Protein AF-A0A258D350-F1 (afdb_monomer)

Mean predicted aligned error: 16.59 Å

pLDDT: mean 77.64, std 16.3, range [43.28, 98.06]

Radius of gyration: 29.49 Å; Cα contacts (8 Å, |Δi|>4): 61; chains: 1; bounding box: 83×58×91 Å

Foldseek 3Di:
DDDDDDDPDDDDDPPPPPVVVVVVVVLVVVLVVCVVVLVVLVVVLVVLVVVLVVLVVVCVVCVVVDDPLVNVLSVVVNVLSVVVSVVSVVCSVVVCVVRVPDPPPPDDDDPDCVVVPPPPLVVVLVVLVSVLVNLVSVLVSCVVVVVVHDPVRNVVSVVVSVVSVVVSVVSNVVSVVVVVVPPPDDDDDDDDDDDD

Sequence (196 aa):
MAGQGIDETDAGEPSSGAASRGFGAALSFSRWLLAPFYLMLVVGLAGLLLKALQEAWHFITHVFTATEAEVILAVLALIDLTFTGSLIVIVIFSGYENFVAKIDAGTSRNWPEWMSKIDFSGLKLKLISSIVAISAIQLLKAFMDVKGTSDRDLMWYVVVHIVFVLSGLVMAWTDRISGEASGGKTGKGAPAAPSS

Structure (mmCIF, N/CA/C/O backbone):
data_AF-A0A258D350-F1
#
_entry.id   AF-A0A258D350-F1
#
loop_
_atom_site.group_PDB
_atom_site.id
_atom_site.type_symbol
_atom_site.label_atom_id
_atom_site.label_alt_id
_atom_site.label_comp_id
_atom_site.label_asym_id
_atom_site.label_entity_id
_atom_site.label_seq_id
_atom_site.pdbx_PDB_ins_code
_atom_site.Cartn_x
_atom_site.Cartn_y
_atom_site.Cartn_z
_atom_site.occupancy
_atom_site.B_iso_or_equiv
_atom_site.auth_seq_id
_atom_site.auth_comp_id
_atom_site.auth_asym_id
_atom_site.auth_atom_id
_atom_site.pdbx_PDB_model_num
ATOM 1 N N . MET A 1 1 ? 57.824 -23.690 -67.959 1.00 44.88 1 MET A N 1
ATOM 2 C CA . MET A 1 1 ? 58.068 -22.613 -66.978 1.00 44.88 1 MET A CA 1
ATOM 3 C C . MET A 1 1 ? 56.770 -21.854 -66.782 1.00 44.88 1 MET A C 1
ATOM 5 O O . MET A 1 1 ? 56.152 -21.527 -67.781 1.00 44.88 1 MET A O 1
ATOM 9 N N . ALA A 1 2 ? 56.428 -21.630 -65.511 1.00 46.41 2 ALA A N 1
ATOM 10 C CA . ALA A 1 2 ? 55.398 -20.744 -64.958 1.00 46.41 2 ALA A CA 1
ATOM 11 C C . ALA A 1 2 ? 53.932 -21.003 -65.349 1.00 46.41 2 ALA A C 1
ATOM 13 O O . ALA A 1 2 ? 53.490 -20.731 -66.460 1.00 46.41 2 ALA A O 1
ATOM 14 N N . GLY A 1 3 ? 53.200 -21.527 -64.363 1.00 47.25 3 GLY A N 1
ATOM 15 C CA . GLY A 1 3 ? 51.764 -21.732 -64.388 1.00 47.25 3 GLY A CA 1
ATOM 16 C C . GLY A 1 3 ? 50.972 -20.445 -64.183 1.00 47.25 3 GLY A C 1
ATOM 17 O O . GLY A 1 3 ? 51.450 -19.443 -63.653 1.00 47.25 3 GLY A O 1
ATOM 18 N N . GLN A 1 4 ? 49.735 -20.541 -64.638 1.00 54.31 4 GLN A N 1
ATOM 19 C CA . GLN A 1 4 ? 48.670 -19.560 -64.592 1.00 54.31 4 GLN A CA 1
ATOM 20 C C . GLN A 1 4 ? 48.225 -19.365 -63.131 1.00 54.31 4 GLN A C 1
ATOM 22 O O . GLN A 1 4 ? 47.622 -20.254 -62.533 1.00 54.31 4 GLN A O 1
ATOM 27 N N . GLY A 1 5 ? 48.592 -18.224 -62.545 1.00 54.66 5 GLY A N 1
ATOM 28 C CA . GLY A 1 5 ? 48.139 -17.775 -61.231 1.00 54.66 5 GLY A CA 1
ATOM 29 C C . GLY A 1 5 ? 46.770 -17.116 -61.349 1.00 54.66 5 GLY A C 1
ATOM 30 O O . GLY A 1 5 ? 46.656 -15.975 -61.778 1.00 54.66 5 GLY A O 1
ATOM 31 N N . ILE A 1 6 ? 45.773 -17.929 -61.048 1.00 58.78 6 ILE A N 1
ATOM 32 C CA . ILE A 1 6 ? 44.367 -17.679 -60.728 1.00 58.78 6 ILE A CA 1
ATOM 33 C C . ILE A 1 6 ? 44.090 -16.284 -60.137 1.00 58.78 6 ILE A C 1
ATOM 35 O O . ILE A 1 6 ? 44.730 -15.857 -59.182 1.00 58.78 6 ILE A O 1
ATOM 39 N N . ASP A 1 7 ? 43.090 -15.631 -60.725 1.00 59.09 7 ASP A N 1
ATOM 40 C CA . ASP A 1 7 ? 42.364 -14.465 -60.230 1.00 59.09 7 ASP A CA 1
ATOM 41 C C . ASP A 1 7 ? 41.762 -14.784 -58.851 1.00 59.09 7 ASP A C 1
ATOM 43 O O . ASP A 1 7 ? 40.896 -15.655 -58.723 1.00 59.09 7 ASP A O 1
ATOM 47 N N . GLU A 1 8 ? 42.266 -14.137 -57.799 1.00 61.84 8 GLU A N 1
ATOM 48 C CA . GLU A 1 8 ? 41.744 -14.295 -56.443 1.00 61.84 8 GLU A CA 1
ATOM 49 C C . GLU A 1 8 ? 40.515 -13.394 -56.289 1.00 61.84 8 GLU A C 1
ATOM 51 O O . GLU A 1 8 ? 40.562 -12.255 -55.831 1.00 61.84 8 GLU A O 1
ATOM 56 N N . THR A 1 9 ? 39.411 -13.938 -56.793 1.00 60.28 9 THR A N 1
ATOM 57 C CA . THR A 1 9 ? 38.030 -13.514 -56.584 1.00 60.28 9 THR A CA 1
ATOM 58 C C . THR A 1 9 ? 37.771 -13.086 -55.135 1.00 60.28 9 THR A C 1
ATOM 60 O O . THR A 1 9 ? 37.987 -13.856 -54.204 1.00 60.28 9 THR A O 1
ATOM 63 N N . ASP A 1 10 ? 37.259 -11.864 -55.000 1.00 56.69 10 ASP A N 1
ATOM 64 C CA . ASP A 1 10 ? 36.185 -11.442 -54.094 1.00 56.69 10 ASP A CA 1
ATOM 65 C C . ASP A 1 10 ? 36.009 -12.226 -52.777 1.00 56.69 10 ASP A C 1
ATOM 67 O O . ASP A 1 10 ? 35.411 -13.302 -52.730 1.00 56.69 10 ASP A O 1
ATOM 71 N N . ALA A 1 11 ? 36.415 -11.597 -51.675 1.00 53.12 11 ALA A N 1
ATOM 72 C CA . ALA A 1 11 ? 35.808 -11.838 -50.374 1.00 53.12 11 ALA A CA 1
ATOM 73 C C . ALA A 1 11 ? 35.288 -10.507 -49.816 1.00 53.12 11 ALA A C 1
ATOM 75 O O . ALA A 1 11 ? 35.855 -9.929 -48.889 1.00 53.12 11 ALA A O 1
ATOM 76 N N . GLY A 1 12 ? 34.204 -9.996 -50.405 1.00 49.50 12 GLY A N 1
ATOM 77 C CA . GLY A 1 12 ? 33.348 -9.016 -49.755 1.00 49.50 12 GLY A CA 1
ATOM 78 C C . GLY A 1 12 ? 32.931 -9.512 -48.369 1.00 49.50 12 GLY A C 1
ATOM 79 O O . GLY A 1 12 ? 32.185 -10.483 -48.237 1.00 49.50 12 GLY A O 1
ATOM 80 N N . GLU A 1 13 ? 33.405 -8.840 -47.320 1.00 60.31 13 GLU A N 1
ATOM 81 C CA . GLU A 1 13 ? 32.869 -9.042 -45.978 1.00 60.31 13 GLU A CA 1
ATOM 82 C C . GLU A 1 13 ? 31.369 -8.693 -45.986 1.00 60.31 13 GLU A C 1
ATOM 84 O O . GLU A 1 13 ? 30.990 -7.593 -46.411 1.00 60.31 13 GLU A O 1
ATOM 89 N N . PRO A 1 14 ? 30.476 -9.592 -45.535 1.00 51.12 14 PRO A N 1
ATOM 90 C CA . PRO A 1 14 ? 29.054 -9.305 -45.537 1.00 51.12 14 PRO A CA 1
ATOM 91 C C . PRO A 1 14 ? 28.755 -8.173 -44.551 1.00 51.12 14 PRO A C 1
ATOM 93 O O . PRO A 1 14 ? 29.129 -8.199 -43.377 1.00 51.12 14 PRO A O 1
ATOM 96 N N . SER A 1 15 ? 28.033 -7.169 -45.045 1.00 60.53 15 SER A N 1
ATOM 97 C CA . SER A 1 15 ? 27.612 -5.971 -44.328 1.00 60.53 15 SER A CA 1
ATOM 98 C C . SER A 1 15 ? 26.790 -6.288 -43.065 1.00 60.53 15 SER A C 1
ATOM 100 O O . SER A 1 15 ? 25.559 -6.317 -43.084 1.00 60.53 15 SER A O 1
ATOM 102 N N . SER A 1 16 ? 27.462 -6.432 -41.924 1.00 58.28 16 SER A N 1
ATOM 103 C CA . SER A 1 16 ? 26.884 -6.541 -40.573 1.00 58.28 16 SER A CA 1
ATOM 104 C C . SER A 1 16 ? 26.515 -5.160 -39.972 1.00 58.28 16 SER A C 1
ATOM 106 O O . SER A 1 16 ? 26.642 -4.908 -38.770 1.00 58.28 16 SER A O 1
ATOM 108 N N . GLY A 1 17 ? 26.096 -4.205 -40.808 1.00 58.50 17 GLY A N 1
ATOM 109 C CA . GLY A 1 17 ? 25.896 -2.805 -40.406 1.00 58.50 17 GLY A CA 1
ATOM 110 C C . GLY A 1 17 ? 24.461 -2.437 -40.017 1.00 58.50 17 GLY A C 1
ATOM 111 O O . GLY A 1 17 ? 24.255 -1.547 -39.201 1.00 58.50 17 GLY A O 1
ATOM 112 N N . ALA A 1 18 ? 23.447 -3.092 -40.589 1.00 61.75 18 ALA A N 1
ATOM 113 C CA . ALA A 1 18 ? 22.048 -2.695 -40.387 1.00 61.75 18 ALA A CA 1
ATOM 114 C C . ALA A 1 18 ? 21.427 -3.310 -39.119 1.00 61.75 18 ALA A C 1
ATOM 116 O O . ALA A 1 18 ? 20.766 -2.612 -38.349 1.00 61.75 18 ALA A O 1
ATOM 117 N N . ALA A 1 19 ? 21.692 -4.596 -38.861 1.00 60.72 19 ALA A N 1
ATOM 118 C CA . ALA A 1 19 ? 21.164 -5.315 -37.699 1.00 60.72 19 ALA A CA 1
ATOM 119 C C . ALA A 1 19 ? 21.746 -4.800 -36.365 1.00 60.72 19 ALA A C 1
ATOM 121 O O . ALA A 1 19 ? 21.022 -4.658 -35.380 1.00 60.72 19 ALA A O 1
ATOM 122 N N . SER A 1 20 ? 23.032 -4.436 -36.348 1.00 59.41 20 SER A N 1
ATOM 123 C CA . SER A 1 20 ? 23.718 -3.860 -35.182 1.00 59.41 20 SER A CA 1
ATOM 124 C C . SER A 1 20 ? 23.215 -2.451 -34.836 1.00 59.41 20 SER A C 1
ATOM 126 O O . SER A 1 20 ? 23.037 -2.123 -33.662 1.00 59.41 20 SER A O 1
ATOM 128 N N . ARG A 1 21 ? 22.896 -1.632 -35.850 1.00 64.50 21 ARG A N 1
ATOM 129 C CA . ARG A 1 21 ? 22.325 -0.283 -35.673 1.00 64.50 21 ARG A CA 1
ATOM 130 C C . ARG A 1 21 ? 20.892 -0.317 -35.135 1.00 64.50 21 ARG A C 1
ATOM 132 O O . ARG A 1 21 ? 20.567 0.478 -34.256 1.00 64.50 21 ARG A O 1
ATOM 139 N N . GLY A 1 22 ? 20.061 -1.251 -35.608 1.00 67.69 22 GLY A N 1
ATOM 140 C CA . GLY A 1 22 ? 18.700 -1.452 -35.093 1.00 67.69 22 GLY A CA 1
ATOM 141 C C . GLY A 1 22 ? 18.678 -1.914 -33.632 1.00 67.69 22 GLY A C 1
ATOM 142 O O . GLY A 1 22 ? 17.903 -1.396 -32.829 1.00 67.69 22 GLY A O 1
ATOM 143 N N . PHE A 1 23 ? 19.590 -2.818 -33.260 1.00 68.50 23 PHE A N 1
ATOM 144 C CA . PHE A 1 23 ? 19.725 -3.305 -31.885 1.00 68.50 23 PHE A CA 1
ATOM 145 C C . PHE A 1 23 ? 20.187 -2.205 -30.914 1.00 68.50 23 PHE A C 1
ATOM 147 O O . PHE A 1 23 ? 19.600 -2.039 -29.846 1.00 68.50 23 PHE A O 1
ATOM 154 N N . GLY A 1 24 ? 21.176 -1.392 -31.304 1.00 65.81 24 GLY A N 1
ATOM 155 C CA . GLY A 1 24 ? 21.647 -0.262 -30.491 1.00 65.81 24 GLY A CA 1
ATOM 156 C C . GLY A 1 24 ? 20.598 0.844 -30.300 1.00 65.81 24 GLY A C 1
ATOM 157 O O . GLY A 1 24 ? 20.474 1.401 -29.204 1.00 65.81 24 GLY A O 1
ATOM 158 N N . ALA A 1 25 ? 19.801 1.127 -31.336 1.00 70.06 25 ALA A N 1
ATOM 159 C CA . ALA A 1 25 ? 18.693 2.079 -31.259 1.00 70.06 25 ALA A CA 1
ATOM 160 C C . ALA A 1 25 ? 17.569 1.580 -30.333 1.00 70.06 25 ALA A C 1
ATOM 162 O O . ALA A 1 25 ? 17.077 2.349 -29.507 1.00 70.06 25 ALA A O 1
ATOM 163 N N . ALA A 1 26 ? 17.218 0.291 -30.403 1.00 69.69 26 ALA A N 1
ATOM 164 C CA . ALA A 1 26 ? 16.232 -0.326 -29.514 1.00 69.69 26 ALA A CA 1
ATOM 165 C C . ALA A 1 26 ? 16.677 -0.300 -28.038 1.00 69.69 26 ALA A C 1
ATOM 167 O O . ALA A 1 26 ? 15.885 0.034 -27.156 1.00 69.69 26 ALA A O 1
ATOM 168 N N . LEU A 1 27 ? 17.961 -0.565 -27.772 1.00 71.75 27 LEU A N 1
ATOM 169 C CA . LEU A 1 27 ? 18.549 -0.497 -26.429 1.00 71.75 27 LEU A CA 1
ATOM 170 C C . LEU A 1 27 ? 18.522 0.927 -25.853 1.00 71.75 27 LEU A C 1
ATOM 172 O O . LEU A 1 27 ? 18.158 1.121 -24.695 1.00 71.75 27 LEU A O 1
ATOM 176 N N . SER A 1 28 ? 18.848 1.938 -26.663 1.00 69.06 28 SER A N 1
ATOM 177 C CA . SER A 1 28 ? 18.776 3.346 -26.238 1.00 69.06 28 SER A CA 1
ATOM 178 C C . SER A 1 28 ? 17.338 3.821 -26.018 1.00 69.06 28 SER A C 1
ATOM 180 O O . SER A 1 28 ? 17.065 4.527 -25.047 1.00 69.06 28 SER A O 1
ATOM 182 N N . PHE A 1 29 ? 16.405 3.398 -26.874 1.00 76.56 29 PHE A N 1
ATOM 183 C CA . PHE A 1 29 ? 14.987 3.733 -26.745 1.00 76.56 29 PHE A CA 1
ATOM 184 C C . PHE A 1 29 ? 14.364 3.124 -25.481 1.00 76.56 29 PHE A C 1
ATOM 186 O O . PHE A 1 29 ? 13.643 3.809 -24.757 1.00 76.56 29 PHE A O 1
ATOM 193 N N . SER A 1 30 ? 14.718 1.876 -25.150 1.00 70.88 30 SER A N 1
ATOM 194 C CA . SER A 1 30 ? 14.272 1.209 -23.920 1.00 70.88 30 SER A CA 1
ATOM 195 C C . SER A 1 30 ? 14.665 1.976 -22.651 1.00 70.88 30 SER A C 1
ATOM 197 O O . SER A 1 30 ? 13.901 1.986 -21.688 1.00 70.88 30 SER A O 1
ATOM 199 N N . ARG A 1 31 ? 15.829 2.642 -22.632 1.00 76.00 31 ARG A N 1
ATOM 200 C CA . ARG A 1 31 ? 16.280 3.448 -21.481 1.00 76.00 31 ARG A CA 1
ATOM 201 C C . ARG A 1 31 ? 15.429 4.701 -21.295 1.00 76.00 31 ARG A C 1
ATOM 203 O O . ARG A 1 31 ? 15.066 5.037 -20.172 1.00 76.00 31 ARG A O 1
ATOM 210 N N . TRP A 1 32 ? 15.094 5.373 -22.396 1.00 78.81 32 TRP A N 1
ATOM 211 C CA . TRP A 1 32 ? 14.236 6.559 -22.378 1.00 78.81 32 TRP A CA 1
ATOM 212 C C . TRP A 1 32 ? 12.789 6.228 -22.010 1.00 78.81 32 TRP A C 1
ATOM 214 O O . TRP A 1 32 ? 12.151 7.011 -21.311 1.00 78.81 32 TRP A O 1
ATOM 224 N N . LEU A 1 33 ? 12.294 5.052 -22.407 1.00 82.75 33 LEU A N 1
ATOM 225 C CA . LEU A 1 33 ? 10.958 4.591 -22.036 1.00 82.75 33 LEU A CA 1
ATOM 226 C C . LEU A 1 33 ? 10.821 4.344 -20.526 1.00 82.75 33 LEU A C 1
ATOM 228 O O . LEU A 1 33 ? 9.749 4.580 -19.985 1.00 82.75 33 LEU A O 1
ATOM 232 N N . LEU A 1 34 ? 11.886 3.914 -19.838 1.00 83.25 34 LEU A N 1
ATOM 233 C CA . LEU A 1 34 ? 11.871 3.635 -18.393 1.00 83.25 34 LEU A CA 1
ATOM 234 C C . LEU A 1 34 ? 11.940 4.891 -17.511 1.00 83.25 34 LEU A C 1
ATOM 236 O O . LEU A 1 34 ? 11.410 4.889 -16.400 1.00 83.25 34 LEU A O 1
ATOM 240 N N . ALA A 1 35 ? 12.547 5.975 -17.998 1.00 85.06 35 ALA A N 1
ATOM 241 C CA . ALA A 1 35 ? 12.666 7.235 -17.262 1.00 85.06 35 ALA A CA 1
ATOM 242 C C . ALA A 1 35 ? 11.327 7.776 -16.696 1.00 85.06 35 ALA A C 1
ATOM 244 O O . ALA A 1 35 ? 11.286 8.087 -15.501 1.00 85.06 35 ALA A O 1
ATOM 245 N N . PRO A 1 36 ? 10.217 7.859 -17.466 1.00 89.00 36 PRO A N 1
ATOM 246 C CA . PRO A 1 36 ? 8.933 8.316 -16.927 1.00 89.00 36 PRO A CA 1
ATOM 247 C C . PRO A 1 36 ? 8.338 7.380 -15.864 1.00 89.00 36 PRO A C 1
ATOM 249 O O . PRO A 1 36 ? 7.684 7.863 -14.942 1.00 89.00 36 PRO A O 1
ATOM 252 N N . PHE A 1 37 ? 8.590 6.067 -15.932 1.00 88.44 37 PHE A N 1
ATOM 253 C CA . PHE A 1 37 ? 8.132 5.134 -14.895 1.00 88.44 37 PHE A CA 1
ATOM 254 C C . PHE A 1 37 ? 8.849 5.383 -13.570 1.00 88.44 37 PHE A C 1
ATOM 256 O O . PHE A 1 37 ? 8.194 5.441 -12.533 1.00 88.44 37 PHE A O 1
ATOM 263 N N . TYR A 1 38 ? 10.168 5.599 -13.582 1.00 90.00 38 TYR A N 1
ATOM 264 C CA . TYR A 1 38 ? 10.895 5.934 -12.353 1.00 90.00 38 TYR A CA 1
ATOM 265 C C . TYR A 1 38 ? 10.450 7.272 -11.769 1.00 90.00 38 TYR A C 1
ATOM 267 O O . TYR A 1 38 ? 10.289 7.375 -10.556 1.00 90.00 38 TYR A O 1
ATOM 275 N N . LEU A 1 39 ? 10.171 8.273 -12.610 1.00 91.38 39 LEU A N 1
ATOM 276 C CA . LEU A 1 39 ? 9.603 9.537 -12.142 1.00 91.38 39 LEU A CA 1
ATOM 277 C C . LEU A 1 39 ? 8.243 9.319 -11.463 1.00 91.38 39 LEU A C 1
ATOM 279 O O . LEU A 1 39 ? 8.017 9.824 -10.365 1.00 91.38 39 LEU A O 1
ATOM 283 N N . MET A 1 40 ? 7.360 8.528 -12.079 1.00 93.94 40 MET A N 1
ATOM 284 C CA . MET A 1 40 ? 6.061 8.184 -11.499 1.00 93.94 40 MET A CA 1
ATOM 285 C C . MET A 1 40 ? 6.209 7.419 -10.177 1.00 93.94 40 MET A C 1
ATOM 287 O O . MET A 1 40 ? 5.477 7.705 -9.234 1.00 93.94 40 MET A O 1
ATOM 291 N N . LEU A 1 41 ? 7.172 6.499 -10.070 1.00 93.94 41 LEU A N 1
ATOM 292 C CA . LEU A 1 41 ? 7.460 5.773 -8.829 1.00 93.94 41 LEU A CA 1
ATOM 293 C C . LEU A 1 41 ? 7.972 6.699 -7.721 1.00 93.94 41 LEU A C 1
ATOM 295 O O . LEU A 1 41 ? 7.555 6.549 -6.577 1.00 93.94 41 LEU A O 1
ATOM 299 N N . VAL A 1 42 ? 8.818 7.684 -8.040 1.00 96.06 42 VAL A N 1
ATOM 300 C CA . VAL A 1 42 ? 9.279 8.694 -7.070 1.00 96.06 42 VAL A CA 1
ATOM 301 C C . VAL A 1 42 ? 8.118 9.572 -6.598 1.00 96.06 42 VAL A C 1
ATOM 303 O O . VAL A 1 42 ? 7.969 9.797 -5.398 1.00 96.06 42 VAL A O 1
ATOM 306 N N . VAL A 1 43 ? 7.261 10.029 -7.516 1.00 97.75 43 VAL A N 1
ATOM 307 C CA . VAL A 1 43 ? 6.049 10.788 -7.164 1.00 97.75 43 VAL A CA 1
ATOM 308 C C . VAL A 1 43 ? 5.103 9.937 -6.312 1.00 97.75 43 VAL A C 1
ATOM 310 O O . VAL A 1 43 ? 4.580 10.417 -5.308 1.00 97.75 43 VAL A O 1
ATOM 313 N N . GLY A 1 44 ? 4.925 8.661 -6.659 1.00 96.00 44 GLY A N 1
ATOM 314 C CA . GLY A 1 44 ? 4.137 7.706 -5.883 1.00 96.00 44 GLY A CA 1
ATOM 315 C C . GLY A 1 44 ? 4.705 7.475 -4.482 1.00 96.00 44 GLY A C 1
ATOM 316 O O . GLY A 1 44 ? 3.950 7.491 -3.513 1.00 96.00 44 GLY A O 1
ATOM 317 N N . LEU A 1 45 ? 6.029 7.343 -4.352 1.00 96.50 45 LEU A N 1
ATOM 318 C CA . LEU A 1 45 ? 6.717 7.220 -3.066 1.00 96.50 45 LEU A CA 1
ATOM 319 C C . LEU A 1 45 ? 6.515 8.468 -2.198 1.00 96.50 45 LEU A C 1
ATOM 321 O O . LEU A 1 45 ? 6.238 8.345 -1.007 1.00 96.50 45 LEU A O 1
ATOM 325 N N . ALA A 1 46 ? 6.592 9.663 -2.790 1.00 97.88 46 ALA A N 1
ATOM 326 C CA . ALA A 1 46 ? 6.293 10.909 -2.090 1.00 97.88 46 ALA A CA 1
ATOM 327 C C . ALA A 1 46 ? 4.823 10.967 -1.635 1.00 97.88 46 ALA A C 1
ATOM 329 O O . ALA A 1 46 ? 4.546 11.333 -0.495 1.00 97.88 46 ALA A O 1
ATOM 330 N N . GLY A 1 47 ? 3.882 10.547 -2.486 1.00 97.69 47 GLY A N 1
ATOM 331 C CA . GLY A 1 47 ? 2.466 10.435 -2.126 1.00 97.69 47 GLY A CA 1
ATOM 332 C C . GLY A 1 47 ? 2.221 9.457 -0.972 1.00 97.69 47 GLY A C 1
ATOM 333 O O . GLY A 1 47 ? 1.499 9.783 -0.030 1.00 97.69 47 GLY A O 1
ATOM 334 N N . LEU A 1 48 ? 2.873 8.291 -1.000 1.00 95.12 48 LEU A N 1
ATOM 335 C CA . LEU A 1 48 ? 2.835 7.304 0.083 1.00 95.12 48 LEU A CA 1
ATOM 336 C C . LEU A 1 48 ? 3.393 7.863 1.387 1.00 95.12 48 LEU A C 1
ATOM 338 O O . LEU A 1 48 ? 2.776 7.678 2.433 1.00 95.12 48 LEU A O 1
ATOM 342 N N . LEU A 1 49 ? 4.514 8.584 1.326 1.00 97.06 49 LEU A N 1
ATOM 343 C CA . LEU A 1 49 ? 5.094 9.246 2.490 1.00 97.06 49 LEU A CA 1
ATOM 344 C C . LEU A 1 49 ? 4.115 10.260 3.094 1.00 97.06 49 LEU A C 1
ATOM 346 O O . LEU A 1 49 ? 3.885 10.239 4.299 1.00 97.06 49 LEU A O 1
ATOM 350 N N . LEU A 1 50 ? 3.498 11.111 2.270 1.00 98.06 50 LEU A N 1
ATOM 351 C CA . LEU A 1 50 ? 2.500 12.074 2.742 1.00 98.06 50 LEU A CA 1
ATOM 352 C C . LEU A 1 50 ? 1.299 11.375 3.388 1.00 98.06 50 LEU A C 1
ATOM 354 O O . LEU A 1 50 ? 0.851 11.794 4.455 1.00 98.06 50 LEU A O 1
ATOM 358 N N . LYS A 1 51 ? 0.805 10.286 2.787 1.00 95.56 51 LYS A N 1
ATOM 359 C CA . LYS A 1 51 ? -0.307 9.516 3.353 1.00 95.56 51 LYS A CA 1
ATOM 360 C C . LYS A 1 51 ? 0.081 8.825 4.662 1.00 95.56 51 LYS A C 1
ATOM 362 O O . LYS A 1 51 ? -0.708 8.855 5.599 1.00 95.56 51 LYS A O 1
ATOM 367 N N . ALA A 1 52 ? 1.289 8.274 4.761 1.00 94.19 52 ALA A N 1
ATOM 368 C CA . ALA A 1 52 ? 1.805 7.678 5.992 1.00 94.19 52 ALA A CA 1
ATOM 369 C C . ALA A 1 52 ? 1.948 8.715 7.112 1.00 94.19 52 ALA A C 1
ATOM 371 O O . ALA A 1 52 ? 1.548 8.450 8.242 1.00 94.19 52 ALA A O 1
ATOM 372 N N . LEU A 1 53 ? 2.442 9.917 6.799 1.00 97.56 53 LEU A N 1
ATOM 373 C CA . LEU A 1 53 ? 2.509 11.025 7.755 1.00 97.56 53 LEU A CA 1
ATOM 374 C C . LEU A 1 53 ? 1.114 11.464 8.213 1.00 97.56 53 LEU A C 1
ATOM 376 O O . LEU A 1 53 ? 0.902 11.681 9.404 1.00 97.56 53 LEU A O 1
ATOM 380 N N . GLN A 1 54 ? 0.155 11.561 7.288 1.00 97.00 54 GLN A N 1
ATOM 381 C CA . GLN A 1 54 ? -1.233 11.884 7.615 1.00 97.00 54 GLN A CA 1
ATOM 382 C C . GLN A 1 54 ? -1.857 10.822 8.533 1.00 97.00 54 GLN A C 1
ATOM 384 O O . GLN A 1 54 ? -2.499 11.169 9.523 1.00 97.00 54 GLN A O 1
ATOM 389 N N . GLU A 1 55 ? -1.660 9.541 8.222 1.00 93.62 55 GLU A N 1
ATOM 390 C CA . GLU A 1 55 ? -2.184 8.425 9.012 1.00 93.62 55 GLU A CA 1
ATOM 391 C C . GLU A 1 55 ? -1.538 8.378 10.404 1.00 93.62 55 GLU A C 1
ATOM 393 O O . GLU A 1 55 ? -2.229 8.213 11.407 1.00 93.62 55 GLU A O 1
ATOM 398 N N . ALA A 1 56 ? -0.227 8.623 10.488 1.00 95.75 56 ALA A N 1
ATOM 399 C CA . ALA A 1 56 ? 0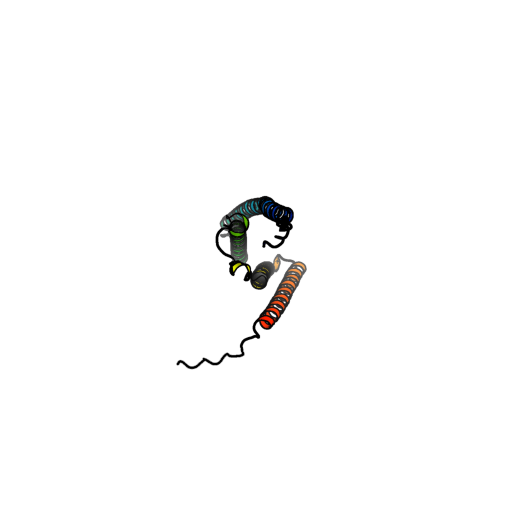.502 8.691 11.750 1.00 95.75 56 ALA A CA 1
ATOM 400 C C . ALA A 1 56 ? 0.021 9.862 12.616 1.00 95.75 56 ALA A C 1
ATOM 402 O O . ALA A 1 56 ? -0.169 9.706 13.821 1.00 95.75 56 ALA A O 1
ATOM 403 N N . TRP A 1 57 ? -0.227 11.024 12.008 1.00 97.56 57 TRP A N 1
ATOM 404 C CA . TRP A 1 57 ? -0.782 12.179 12.710 1.00 97.56 57 TRP A CA 1
ATOM 405 C C . TRP A 1 57 ? -2.189 11.897 13.253 1.00 97.56 57 TRP A C 1
ATOM 407 O O . TRP A 1 57 ? -2.482 12.173 14.420 1.00 97.56 57 TRP A O 1
ATOM 417 N N . HIS A 1 58 ? -3.058 11.304 12.430 1.00 93.25 58 HIS A N 1
ATOM 418 C CA . HIS A 1 58 ? -4.396 10.894 12.852 1.00 93.25 58 HIS A CA 1
ATOM 419 C C . HIS A 1 58 ? -4.335 9.887 14.011 1.00 93.25 58 HIS A C 1
ATOM 421 O O . HIS A 1 58 ? -5.034 10.050 15.009 1.00 93.25 58 HIS A O 1
ATOM 427 N N . PHE A 1 59 ? -3.448 8.894 13.920 1.00 93.81 59 PHE A N 1
ATOM 428 C CA . PHE A 1 59 ? -3.231 7.904 14.970 1.00 93.81 59 PHE A CA 1
ATOM 429 C C . PHE A 1 59 ? -2.793 8.548 16.292 1.00 93.81 59 PHE A C 1
ATOM 431 O O . PHE A 1 59 ? -3.444 8.338 17.310 1.00 93.81 59 PHE A O 1
ATOM 438 N N . ILE A 1 60 ? -1.750 9.385 16.280 1.00 95.19 60 ILE A N 1
ATOM 439 C CA . ILE A 1 60 ? -1.220 10.033 17.494 1.00 95.19 60 ILE A CA 1
ATOM 440 C C . ILE A 1 60 ? -2.283 10.900 18.179 1.00 95.19 60 ILE A C 1
ATOM 442 O O . ILE A 1 60 ? -2.366 10.922 19.405 1.00 95.19 60 ILE A O 1
ATOM 446 N N . THR A 1 61 ? -3.105 11.606 17.401 1.00 94.50 61 THR A N 1
ATOM 447 C CA . THR A 1 61 ? -4.148 12.487 17.951 1.00 94.50 61 THR A CA 1
ATOM 448 C C . THR A 1 61 ? -5.353 11.732 18.516 1.00 94.50 61 THR A C 1
ATOM 450 O O . THR A 1 61 ? -6.018 12.265 19.399 1.00 94.50 61 THR A O 1
ATOM 453 N N . HIS A 1 62 ? -5.615 10.501 18.064 1.00 90.69 62 HIS A N 1
ATOM 454 C CA . HIS A 1 62 ? -6.765 9.694 18.497 1.00 90.69 62 HIS A CA 1
ATOM 455 C C . HIS A 1 62 ? -6.408 8.526 19.432 1.00 90.69 62 HIS A C 1
ATOM 457 O O . HIS A 1 62 ? -7.311 7.916 19.997 1.00 90.69 62 HIS A O 1
ATOM 463 N N . VAL A 1 63 ? -5.125 8.214 19.649 1.00 92.94 63 VAL A N 1
ATOM 464 C CA . VAL A 1 63 ? -4.691 6.997 20.367 1.00 92.94 63 VAL A CA 1
ATOM 465 C C . VAL A 1 63 ? -5.230 6.882 21.799 1.00 92.94 63 VAL A C 1
ATOM 467 O O . VAL A 1 63 ? -5.490 5.779 22.263 1.00 92.94 63 VAL A O 1
ATOM 470 N N . PHE A 1 64 ? -5.432 8.002 22.498 1.00 91.44 64 PHE A N 1
ATOM 471 C CA . PHE A 1 64 ? -5.897 8.001 23.893 1.00 91.44 64 PHE A CA 1
ATOM 472 C C . PHE A 1 64 ? -7.414 7.838 24.043 1.00 91.44 64 PHE A C 1
ATOM 474 O O . PHE A 1 64 ? -7.890 7.569 25.143 1.00 91.44 64 PHE A O 1
ATOM 481 N N . THR A 1 65 ? -8.171 8.021 22.961 1.00 91.69 65 THR A N 1
ATOM 482 C CA . THR A 1 65 ? -9.634 7.872 22.939 1.00 91.69 65 THR A CA 1
ATOM 483 C C . THR A 1 65 ? -10.093 6.711 22.059 1.00 91.69 65 THR A C 1
ATOM 485 O O . THR A 1 65 ? -11.274 6.375 22.075 1.00 91.69 65 THR A O 1
ATOM 488 N N . ALA A 1 66 ? -9.175 6.114 21.297 1.00 88.12 66 ALA A N 1
ATOM 489 C CA . ALA A 1 66 ? -9.413 4.972 20.433 1.00 88.12 66 ALA A CA 1
ATOM 490 C C . ALA A 1 66 ? -9.537 3.665 21.230 1.00 88.12 66 ALA A C 1
ATOM 492 O O . ALA A 1 66 ? -8.876 3.445 22.246 1.00 88.12 66 ALA A O 1
ATOM 493 N N . THR A 1 67 ? -10.371 2.768 20.726 1.00 90.69 67 THR A N 1
ATOM 494 C CA . THR A 1 67 ? -10.479 1.383 21.186 1.00 90.69 67 THR A CA 1
ATOM 495 C C . THR A 1 67 ? -9.225 0.577 20.827 1.00 90.69 67 THR A C 1
ATOM 497 O O . THR A 1 67 ? -8.495 0.911 19.892 1.00 90.69 67 THR A O 1
ATOM 500 N N . GLU A 1 68 ? -8.989 -0.545 21.518 1.00 80.19 68 GLU A N 1
ATOM 501 C CA . GLU A 1 68 ? -7.876 -1.460 21.201 1.00 80.19 68 GLU A CA 1
ATOM 502 C C . GLU A 1 68 ? -7.896 -1.915 19.730 1.00 80.19 68 GLU A C 1
ATOM 504 O O . GLU A 1 68 ? -6.849 -2.003 19.085 1.00 80.19 68 GLU A O 1
ATOM 509 N N . ALA A 1 69 ? -9.097 -2.133 19.180 1.00 72.44 69 ALA A N 1
ATOM 510 C CA . ALA A 1 69 ? -9.320 -2.457 17.774 1.00 72.44 69 ALA A CA 1
ATOM 511 C C . ALA A 1 69 ? -8.729 -1.392 16.846 1.00 72.44 69 ALA A C 1
ATOM 513 O O . ALA A 1 69 ? -7.923 -1.684 15.964 1.00 72.44 69 ALA A O 1
ATOM 514 N N . GLU A 1 70 ? -9.131 -0.141 17.055 1.00 80.19 70 GLU A N 1
ATOM 515 C CA . GLU A 1 70 ? -8.741 0.996 16.226 1.00 80.19 70 GLU A CA 1
ATOM 516 C C . GLU A 1 70 ? -7.235 1.241 16.284 1.00 80.19 70 GLU A C 1
ATOM 518 O O . GLU A 1 70 ? -6.624 1.532 15.255 1.00 80.19 70 GLU A O 1
ATOM 523 N N . VAL A 1 71 ? -6.623 1.044 17.455 1.00 86.88 71 VAL A N 1
ATOM 524 C CA . VAL A 1 71 ? -5.170 1.134 17.630 1.00 86.88 71 VAL A CA 1
ATOM 525 C C . VAL A 1 71 ? -4.446 0.075 16.796 1.00 86.88 71 VAL A C 1
ATOM 527 O O . VAL A 1 71 ? -3.543 0.418 16.032 1.00 86.88 71 VAL A O 1
ATOM 530 N N . ILE A 1 72 ? -4.853 -1.196 16.886 1.00 81.56 72 ILE A N 1
ATOM 531 C CA . ILE A 1 72 ? -4.248 -2.290 16.105 1.00 81.56 72 ILE A CA 1
ATOM 532 C C . ILE A 1 72 ? -4.366 -2.005 14.604 1.00 81.56 72 ILE A C 1
ATOM 534 O O . ILE A 1 72 ? -3.405 -2.169 13.853 1.00 81.56 72 ILE A O 1
ATOM 538 N N . LEU A 1 73 ? -5.528 -1.531 14.163 1.00 81.56 73 LEU A N 1
ATOM 539 C CA . LEU A 1 73 ? -5.795 -1.249 12.756 1.00 81.56 73 LEU A CA 1
ATOM 540 C C . LEU A 1 73 ? -4.985 -0.073 12.219 1.00 81.56 73 LEU A C 1
ATOM 542 O O . LEU A 1 73 ? -4.476 -0.153 11.102 1.00 81.56 73 LEU A O 1
ATOM 546 N N . ALA A 1 74 ? -4.831 0.991 13.006 1.00 84.88 74 ALA A N 1
ATOM 547 C CA . ALA A 1 74 ? -3.991 2.123 12.640 1.00 84.88 74 ALA A CA 1
ATOM 548 C C . ALA A 1 74 ? -2.521 1.700 12.493 1.00 84.88 74 ALA A C 1
ATOM 550 O O . ALA A 1 74 ? -1.864 2.058 11.515 1.00 84.88 74 ALA A O 1
ATOM 551 N N . VAL A 1 75 ? -2.017 0.869 13.412 1.00 88.12 75 VAL A N 1
ATOM 552 C CA . VAL A 1 75 ? -0.657 0.316 13.326 1.00 88.12 75 VAL A CA 1
ATOM 553 C C . VAL A 1 75 ? -0.493 -0.560 12.083 1.00 88.12 75 VAL A C 1
ATOM 555 O O . VAL A 1 75 ? 0.493 -0.419 11.361 1.00 88.12 75 VAL A O 1
ATOM 558 N N . LEU A 1 76 ? -1.459 -1.431 11.788 1.00 82.81 76 LEU A N 1
ATOM 559 C CA . LEU A 1 76 ? -1.416 -2.291 10.604 1.00 82.81 76 LEU A CA 1
ATOM 560 C C . LEU A 1 76 ? -1.435 -1.490 9.296 1.00 82.81 76 LEU A C 1
ATOM 562 O O . LEU A 1 76 ? -0.693 -1.825 8.373 1.00 82.81 76 LEU A O 1
ATOM 566 N N . ALA A 1 77 ? -2.205 -0.401 9.232 1.00 83.19 77 ALA A N 1
ATOM 567 C CA . ALA A 1 77 ? -2.191 0.513 8.093 1.00 83.19 77 ALA A CA 1
ATOM 568 C C . ALA A 1 77 ? -0.820 1.194 7.916 1.00 83.19 77 ALA A C 1
ATOM 570 O O . ALA A 1 77 ? -0.300 1.266 6.804 1.00 83.19 77 ALA A O 1
ATOM 571 N N . LEU A 1 78 ? -0.189 1.644 9.005 1.00 88.62 78 LEU A N 1
ATOM 572 C CA . LEU A 1 78 ? 1.152 2.241 8.959 1.00 88.62 78 LEU A CA 1
ATOM 573 C C . LEU A 1 78 ? 2.228 1.244 8.504 1.00 88.62 78 LEU A C 1
ATOM 575 O O . LEU A 1 78 ? 3.117 1.608 7.726 1.00 88.62 78 LEU A O 1
ATOM 579 N N . ILE A 1 79 ? 2.141 -0.012 8.953 1.00 87.75 79 ILE A N 1
ATOM 580 C CA . ILE A 1 79 ? 3.030 -1.094 8.506 1.00 87.75 79 ILE A CA 1
ATOM 581 C C . ILE A 1 79 ? 2.872 -1.320 7.000 1.00 87.75 79 ILE A C 1
ATOM 583 O O . ILE A 1 79 ? 3.876 -1.388 6.293 1.00 87.75 79 ILE A O 1
ATOM 587 N N . ASP A 1 80 ? 1.638 -1.388 6.500 1.00 86.00 80 ASP A N 1
ATOM 588 C CA . ASP A 1 80 ? 1.356 -1.620 5.081 1.00 86.00 80 ASP A CA 1
ATOM 589 C C . ASP A 1 80 ? 1.889 -0.494 4.179 1.00 86.00 80 ASP A C 1
ATOM 591 O O . ASP A 1 80 ? 2.579 -0.749 3.186 1.00 86.00 80 ASP A O 1
ATOM 595 N N . LEU A 1 81 ? 1.674 0.767 4.570 1.00 88.81 81 LEU A N 1
ATOM 596 C CA . LEU A 1 81 ? 2.213 1.929 3.854 1.00 88.81 81 LEU A CA 1
ATOM 597 C C . LEU A 1 81 ? 3.752 1.905 3.820 1.00 88.81 81 LEU A C 1
ATOM 599 O O . LEU A 1 81 ? 4.361 2.178 2.783 1.00 88.81 81 LEU A O 1
ATOM 603 N N . THR A 1 82 ? 4.386 1.520 4.932 1.00 89.50 82 THR A N 1
ATOM 604 C CA . THR A 1 82 ? 5.852 1.404 5.040 1.00 89.50 82 THR A CA 1
ATOM 605 C C . THR A 1 82 ? 6.395 0.259 4.186 1.00 89.50 82 THR A C 1
ATOM 607 O O . THR A 1 82 ? 7.411 0.411 3.499 1.00 89.50 82 THR A O 1
ATOM 610 N N . PHE A 1 83 ? 5.715 -0.888 4.1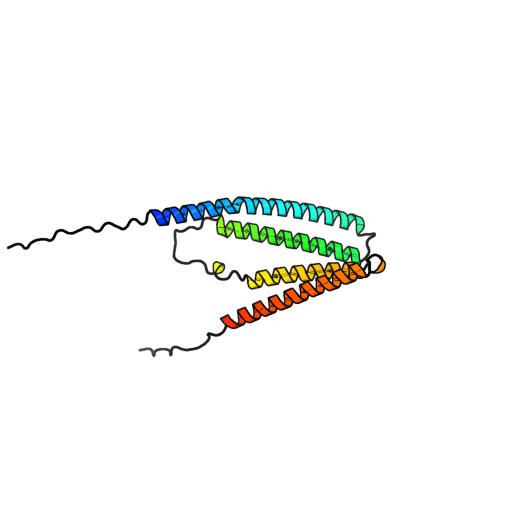90 1.00 86.75 83 PHE A N 1
ATOM 611 C CA . PHE A 1 83 ? 6.085 -2.044 3.381 1.00 86.75 83 PHE A CA 1
ATOM 612 C C . PHE A 1 83 ? 5.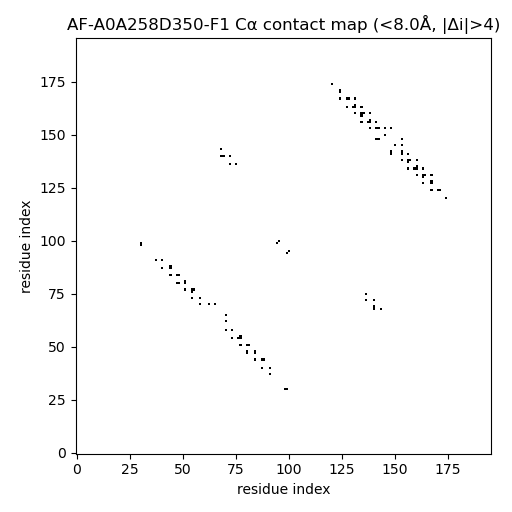954 -1.731 1.887 1.00 86.75 83 PHE A C 1
ATOM 614 O O . PHE A 1 83 ? 6.890 -1.962 1.122 1.00 86.75 83 PHE A O 1
ATOM 621 N N . THR A 1 84 ? 4.850 -1.100 1.486 1.00 85.62 84 THR A N 1
ATOM 622 C CA . THR A 1 84 ? 4.620 -0.653 0.108 1.00 85.62 84 THR A CA 1
ATOM 623 C C . THR A 1 84 ? 5.688 0.343 -0.348 1.00 85.62 84 THR A C 1
ATOM 625 O O . THR A 1 84 ? 6.260 0.186 -1.428 1.00 85.62 84 THR A O 1
ATOM 628 N N . GLY A 1 85 ? 6.032 1.331 0.486 1.00 92.69 85 GLY A N 1
ATOM 629 C CA . GLY A 1 85 ? 7.126 2.264 0.201 1.00 92.69 85 GLY A CA 1
ATOM 630 C C . GLY A 1 85 ? 8.472 1.553 0.021 1.00 92.69 85 GLY A C 1
ATOM 631 O O . GLY A 1 85 ? 9.200 1.828 -0.934 1.00 92.69 85 GLY A O 1
ATOM 632 N N . SER A 1 86 ? 8.770 0.576 0.880 1.00 85.12 86 SER A N 1
ATOM 633 C CA . SER A 1 86 ? 9.994 -0.233 0.795 1.00 85.12 86 SER A CA 1
ATOM 634 C C . SER A 1 86 ? 10.075 -1.025 -0.516 1.00 85.12 86 SER A C 1
ATOM 636 O O . SER A 1 86 ? 11.138 -1.083 -1.135 1.00 85.12 86 SER A O 1
ATOM 638 N N . LEU A 1 87 ? 8.954 -1.581 -0.990 1.00 86.50 87 LEU A N 1
ATOM 639 C CA . LEU A 1 87 ? 8.886 -2.258 -2.289 1.00 86.50 87 LEU A CA 1
ATOM 640 C C . LEU A 1 87 ? 9.167 -1.301 -3.451 1.00 86.50 87 LEU A C 1
ATOM 642 O O . LEU A 1 87 ? 9.946 -1.643 -4.340 1.00 86.50 87 LEU A O 1
ATOM 646 N N . ILE A 1 88 ? 8.584 -0.099 -3.436 1.00 91.31 88 ILE A N 1
ATOM 647 C CA . ILE A 1 88 ? 8.840 0.914 -4.472 1.00 91.31 88 ILE A CA 1
ATOM 648 C C . ILE A 1 88 ? 10.327 1.266 -4.520 1.00 91.31 88 ILE A C 1
ATOM 650 O O . ILE A 1 88 ? 10.913 1.305 -5.600 1.00 91.31 88 ILE A O 1
ATOM 654 N N . VAL A 1 89 ? 10.955 1.468 -3.361 1.00 91.81 89 VAL A N 1
ATOM 655 C CA . VAL A 1 89 ? 12.389 1.768 -3.268 1.00 91.81 89 VAL A CA 1
ATOM 656 C C . VAL A 1 89 ? 13.230 0.645 -3.881 1.00 91.81 89 VAL A C 1
ATOM 658 O O . VAL A 1 89 ? 14.105 0.921 -4.703 1.00 91.81 89 VAL A O 1
ATOM 661 N N . ILE A 1 90 ? 12.938 -0.617 -3.550 1.00 88.75 90 ILE A N 1
ATOM 662 C CA . ILE A 1 90 ? 13.627 -1.779 -4.133 1.00 88.75 90 ILE A CA 1
ATOM 663 C C . ILE A 1 90 ? 13.470 -1.800 -5.658 1.00 88.75 90 ILE A C 1
ATOM 665 O O . ILE A 1 90 ? 14.450 -2.015 -6.370 1.00 88.75 90 ILE A O 1
ATOM 669 N N . VAL A 1 91 ? 12.264 -1.548 -6.173 1.00 87.44 91 VAL A N 1
ATOM 670 C CA . VAL A 1 91 ? 11.995 -1.519 -7.620 1.00 87.44 91 VAL A CA 1
ATOM 671 C C . VAL A 1 91 ? 12.771 -0.397 -8.309 1.00 87.44 91 VAL A C 1
ATOM 673 O O . VAL A 1 91 ? 13.345 -0.630 -9.371 1.00 87.44 91 VAL A O 1
ATOM 676 N N . ILE A 1 92 ? 12.838 0.795 -7.710 1.00 88.75 92 ILE A N 1
ATOM 677 C CA . ILE A 1 92 ? 13.615 1.919 -8.249 1.00 88.75 92 ILE A CA 1
ATOM 678 C C . ILE A 1 92 ? 15.103 1.555 -8.314 1.00 88.75 92 ILE A C 1
ATOM 680 O O . ILE A 1 92 ? 15.715 1.715 -9.368 1.00 88.75 92 ILE A O 1
ATOM 684 N N . PHE A 1 93 ? 15.683 1.043 -7.223 1.00 83.81 93 PHE A N 1
ATOM 685 C CA . PHE A 1 93 ? 17.107 0.694 -7.187 1.00 83.81 93 PHE A CA 1
ATOM 686 C C . PHE A 1 93 ? 17.449 -0.456 -8.133 1.00 83.81 93 PHE A C 1
ATOM 688 O O . PHE A 1 93 ? 18.389 -0.338 -8.916 1.00 83.81 93 PHE A O 1
ATOM 695 N N . SER A 1 94 ? 16.647 -1.523 -8.128 1.00 81.50 94 SER A N 1
ATOM 696 C CA . SER A 1 94 ? 16.823 -2.652 -9.043 1.00 81.50 94 SER A CA 1
ATOM 697 C C . SER A 1 94 ? 16.679 -2.211 -10.501 1.00 81.50 94 SER A C 1
ATOM 699 O O . SER A 1 94 ? 17.489 -2.570 -11.351 1.00 81.50 94 SER A O 1
ATOM 701 N N . GLY A 1 95 ? 15.689 -1.373 -10.807 1.00 78.81 95 GLY A N 1
ATOM 702 C CA . GLY A 1 95 ? 15.498 -0.830 -12.146 1.00 78.81 95 GLY A CA 1
ATOM 703 C C . GLY A 1 95 ? 16.649 0.074 -12.604 1.00 78.81 95 GLY A C 1
ATOM 704 O O . GLY A 1 95 ? 17.091 -0.008 -13.754 1.00 78.81 95 GLY A O 1
ATOM 705 N N . TYR A 1 96 ? 17.172 0.914 -11.709 1.00 80.06 96 TYR A N 1
ATOM 706 C CA . TYR A 1 96 ? 18.330 1.761 -11.985 1.00 80.06 96 TYR A CA 1
ATOM 707 C C . TYR A 1 96 ? 19.587 0.926 -12.272 1.00 80.06 96 TYR A C 1
ATOM 709 O O . TYR A 1 96 ? 20.263 1.164 -13.274 1.00 80.06 96 TYR A O 1
ATOM 717 N N . GLU A 1 97 ? 19.870 -0.081 -11.447 1.00 72.19 97 GLU A N 1
ATOM 718 C CA . GLU A 1 97 ? 21.009 -0.987 -11.627 1.00 72.19 97 GLU A CA 1
ATOM 719 C C . GLU A 1 97 ? 20.906 -1.789 -12.934 1.00 72.19 97 GLU A C 1
ATOM 721 O O . GLU A 1 97 ? 21.876 -1.896 -13.677 1.00 72.19 97 GLU A O 1
ATOM 726 N N . ASN A 1 98 ? 19.712 -2.273 -13.275 1.00 67.38 98 ASN A N 1
ATOM 727 C CA . ASN A 1 98 ? 19.516 -3.138 -14.439 1.00 67.38 98 ASN A CA 1
ATOM 728 C C . ASN A 1 98 ? 19.527 -2.397 -15.786 1.00 67.38 98 ASN A C 1
ATOM 730 O O . ASN A 1 98 ? 19.900 -2.984 -16.801 1.00 67.38 98 ASN A O 1
ATOM 734 N N . PHE A 1 99 ? 19.092 -1.132 -15.824 1.00 68.75 99 PHE A N 1
ATOM 735 C CA . PHE A 1 99 ? 18.840 -0.425 -17.090 1.00 68.75 99 PHE A CA 1
ATOM 736 C C . PHE A 1 99 ? 19.586 0.903 -17.247 1.00 68.75 99 PHE A C 1
ATOM 738 O O . PHE A 1 99 ? 19.753 1.384 -18.372 1.00 68.75 99 PHE A O 1
ATOM 745 N N . VAL A 1 100 ? 20.020 1.525 -16.149 1.00 66.44 100 VAL A N 1
ATOM 746 C CA . VAL A 1 100 ? 20.695 2.832 -16.177 1.00 66.44 100 VAL A CA 1
ATOM 747 C C . VAL A 1 100 ? 22.185 2.696 -15.890 1.00 66.44 100 VAL A C 1
ATOM 749 O O . VAL A 1 100 ? 22.974 3.382 -16.555 1.00 66.44 100 VAL A O 1
ATOM 752 N N . ALA A 1 101 ? 22.581 1.798 -14.979 1.00 63.69 101 ALA A N 1
ATOM 753 C CA . ALA A 1 101 ? 23.988 1.478 -14.776 1.00 63.69 101 ALA A CA 1
ATOM 754 C C . ALA A 1 101 ? 24.608 1.008 -16.101 1.00 63.69 101 ALA A C 1
ATOM 756 O O . ALA A 1 101 ? 23.969 0.342 -16.920 1.00 63.69 101 ALA A O 1
ATOM 757 N N . LYS A 1 102 ? 25.845 1.438 -16.367 1.00 56.91 102 LYS A N 1
ATOM 758 C CA . LYS A 1 102 ? 26.548 1.052 -17.590 1.00 56.91 102 LYS A CA 1
ATOM 759 C C . LYS A 1 102 ? 26.697 -0.468 -17.595 1.00 56.91 102 LYS A C 1
ATOM 761 O O . LYS A 1 102 ? 27.457 -1.012 -16.805 1.00 56.91 102 LYS A O 1
ATOM 766 N N . ILE A 1 103 ? 26.004 -1.138 -18.513 1.00 56.22 103 ILE A N 1
ATOM 767 C CA . ILE A 1 103 ? 26.405 -2.474 -18.942 1.00 56.22 103 ILE A CA 1
ATOM 768 C C . ILE A 1 103 ? 27.733 -2.270 -19.675 1.00 56.22 103 ILE A C 1
ATOM 770 O O . ILE A 1 103 ? 27.746 -1.885 -20.846 1.00 56.22 103 ILE A O 1
ATOM 774 N N . ASP A 1 104 ? 28.850 -2.434 -18.965 1.00 55.25 104 ASP A N 1
ATOM 775 C CA . ASP A 1 104 ? 30.173 -2.477 -19.581 1.00 55.25 104 ASP A CA 1
ATOM 776 C C . ASP A 1 104 ? 30.237 -3.735 -20.452 1.00 55.25 104 ASP A C 1
ATOM 778 O O . ASP A 1 104 ? 30.556 -4.835 -20.009 1.00 55.25 104 ASP A O 1
ATOM 782 N N . ALA A 1 105 ? 29.911 -3.569 -21.733 1.00 54.00 105 ALA A N 1
ATOM 783 C CA . ALA A 1 105 ? 29.935 -4.617 -22.751 1.00 54.00 105 ALA A CA 1
ATOM 784 C C . ALA A 1 105 ? 31.368 -5.044 -23.156 1.00 54.00 105 ALA A C 1
ATOM 786 O O . ALA A 1 105 ? 31.566 -5.607 -24.230 1.00 54.00 105 ALA A O 1
ATOM 787 N N . GLY A 1 106 ? 32.375 -4.738 -22.329 1.00 54.06 106 GLY A N 1
ATOM 788 C CA . GLY A 1 106 ? 33.795 -4.863 -22.658 1.00 54.06 106 GLY A CA 1
ATOM 789 C C . GLY A 1 106 ? 34.458 -6.185 -22.272 1.00 54.06 106 GLY A C 1
ATOM 790 O O . GLY A 1 106 ? 35.511 -6.493 -22.822 1.00 54.06 106 GLY A O 1
ATOM 791 N N . THR A 1 107 ? 33.873 -6.997 -21.384 1.00 48.78 107 THR A N 1
ATOM 792 C CA . THR A 1 107 ? 34.577 -8.191 -20.888 1.00 48.78 107 THR A CA 1
ATOM 793 C C . THR A 1 107 ? 33.634 -9.369 -20.666 1.00 48.78 107 THR A C 1
ATOM 795 O O . THR A 1 107 ? 32.972 -9.493 -19.643 1.00 48.78 107 THR A O 1
ATOM 798 N N . SER A 1 108 ? 33.687 -10.301 -21.616 1.00 49.56 108 SER A N 1
ATOM 799 C CA . SER A 1 108 ? 33.229 -11.691 -21.541 1.00 49.56 108 SER A CA 1
ATOM 800 C C . SER A 1 108 ? 31.724 -11.995 -21.613 1.00 49.56 108 SER A C 1
ATOM 802 O O . SER A 1 108 ? 30.855 -11.398 -20.989 1.00 49.56 108 SER A O 1
ATOM 804 N N . ARG A 1 109 ? 31.487 -13.034 -22.414 1.00 51.91 109 ARG A N 1
ATOM 805 C CA . ARG A 1 109 ? 30.289 -13.807 -22.740 1.00 51.91 109 ARG A CA 1
ATOM 806 C C . ARG A 1 109 ? 29.653 -14.493 -21.514 1.00 51.91 109 ARG A C 1
ATOM 808 O O . ARG A 1 109 ? 29.338 -15.671 -21.590 1.00 51.91 109 ARG A O 1
ATOM 815 N N . ASN A 1 110 ? 29.459 -13.790 -20.404 1.00 54.44 110 ASN A N 1
ATOM 816 C CA . ASN A 1 110 ? 28.774 -14.316 -19.225 1.00 54.44 110 ASN A CA 1
ATOM 817 C C . ASN A 1 110 ? 27.581 -13.420 -18.907 1.00 54.44 110 ASN A C 1
ATOM 819 O O . ASN A 1 110 ? 27.672 -12.477 -18.126 1.00 54.44 110 ASN A O 1
ATOM 823 N N . TRP A 1 111 ? 26.450 -13.723 -19.545 1.00 51.28 111 TRP A N 1
ATOM 824 C CA . TRP A 1 111 ? 25.160 -13.234 -19.076 1.00 51.28 111 TRP A CA 1
ATOM 825 C C . TRP A 1 111 ? 25.005 -13.655 -17.609 1.00 51.28 111 TRP A C 1
ATOM 827 O O . TRP A 1 111 ? 25.127 -14.847 -17.314 1.00 51.28 111 TRP A O 1
ATOM 837 N N . PRO A 1 112 ? 24.829 -12.717 -16.675 1.00 58.44 112 PRO A N 1
ATOM 838 C CA . PRO A 1 112 ? 25.008 -13.031 -15.270 1.00 58.44 112 PRO A CA 1
ATOM 839 C C . PRO A 1 112 ? 23.809 -13.826 -14.720 1.00 58.44 112 PRO A C 1
ATOM 841 O O . PRO A 1 112 ? 22.648 -13.508 -14.986 1.00 58.44 112 PRO A O 1
ATOM 844 N N . GLU A 1 113 ? 24.087 -14.890 -13.956 1.00 58.12 113 GLU A N 1
ATOM 845 C CA . GLU A 1 113 ? 23.094 -15.886 -13.499 1.00 58.12 113 GLU A CA 1
ATOM 846 C C . GLU A 1 113 ? 21.898 -15.296 -12.727 1.00 58.12 113 GLU A C 1
ATOM 848 O O . GLU A 1 113 ? 20.825 -15.904 -12.698 1.00 58.12 113 GLU A O 1
ATOM 853 N N . TRP A 1 114 ? 22.030 -14.099 -12.146 1.00 54.44 114 TRP A N 1
ATOM 854 C CA . TRP A 1 114 ? 20.950 -13.418 -11.423 1.00 54.44 114 TRP A CA 1
ATOM 855 C C . TRP A 1 114 ? 19.749 -13.062 -12.311 1.00 54.44 114 TRP A C 1
ATOM 857 O O . TRP A 1 114 ? 18.627 -13.001 -11.813 1.00 54.44 114 TRP A O 1
ATOM 867 N N . MET A 1 115 ? 19.943 -12.912 -13.627 1.00 51.69 115 MET A N 1
ATOM 868 C CA . MET A 1 115 ? 18.845 -12.657 -14.565 1.00 51.69 115 MET A CA 1
ATOM 869 C C . MET A 1 115 ? 18.106 -13.944 -14.981 1.00 51.69 115 MET A C 1
ATOM 871 O O . MET A 1 115 ? 16.971 -13.884 -15.444 1.00 51.69 115 MET A O 1
ATOM 875 N N . SER A 1 116 ? 18.700 -15.124 -14.757 1.00 50.38 116 SER A N 1
ATOM 876 C CA . SER A 1 116 ? 18.062 -16.429 -14.999 1.00 50.38 116 SER A CA 1
ATOM 877 C C . SER A 1 116 ? 17.258 -16.948 -13.797 1.00 50.38 116 SER A C 1
ATOM 879 O O . SER A 1 116 ? 16.569 -17.961 -13.921 1.00 50.38 116 SER A O 1
ATOM 881 N N . LYS A 1 117 ? 17.339 -16.284 -12.637 1.00 54.53 117 LYS A N 1
ATOM 882 C CA . LYS A 1 117 ? 16.656 -16.674 -11.391 1.00 54.53 117 LYS A CA 1
ATOM 883 C C . LYS A 1 117 ? 15.746 -15.581 -10.827 1.00 54.53 117 LYS A C 1
ATOM 885 O O . LYS A 1 117 ? 15.559 -15.505 -9.614 1.00 54.53 117 LYS A O 1
ATOM 890 N N . ILE A 1 118 ? 15.155 -14.737 -11.673 1.00 56.91 118 ILE A N 1
ATOM 891 C CA . ILE A 1 118 ? 14.026 -13.924 -11.209 1.00 56.91 118 ILE A CA 1
ATOM 892 C C . ILE A 1 118 ? 12.858 -14.887 -10.997 1.00 56.91 118 ILE A C 1
ATOM 894 O O . ILE A 1 118 ? 12.176 -15.298 -11.934 1.00 56.91 118 ILE A O 1
ATOM 898 N N . ASP A 1 119 ? 12.691 -15.311 -9.748 1.00 63.00 119 ASP A N 1
ATOM 899 C CA . ASP A 1 119 ? 11.627 -16.199 -9.309 1.00 63.00 119 ASP A CA 1
ATOM 900 C C . ASP A 1 119 ? 10.294 -15.436 -9.307 1.00 63.00 119 ASP A C 1
ATOM 902 O O . ASP A 1 119 ? 9.824 -14.900 -8.299 1.00 63.00 119 ASP A O 1
ATOM 906 N N . PHE A 1 120 ? 9.699 -15.339 -10.496 1.00 67.81 120 PHE A N 1
ATOM 907 C CA . PHE A 1 120 ? 8.387 -14.736 -10.700 1.00 67.81 120 PHE A CA 1
ATOM 908 C C . PHE A 1 120 ? 7.297 -15.445 -9.892 1.00 67.81 120 PHE A C 1
ATOM 910 O O . PHE A 1 120 ? 6.300 -14.810 -9.560 1.00 67.81 120 PHE A O 1
ATOM 917 N N . SER A 1 121 ? 7.473 -16.729 -9.565 1.00 71.88 121 SER A N 1
ATOM 918 C CA . SER A 1 121 ? 6.562 -17.470 -8.690 1.00 71.88 121 SER A CA 1
ATOM 919 C C . SER A 1 121 ? 6.673 -16.959 -7.250 1.00 71.88 121 SER A C 1
ATOM 921 O O . SER A 1 121 ? 5.677 -16.539 -6.658 1.00 71.88 121 SER A O 1
ATOM 923 N N . GLY A 1 122 ? 7.895 -16.827 -6.730 1.00 72.06 122 GLY A N 1
ATOM 924 C CA . GLY A 1 122 ? 8.148 -16.236 -5.415 1.00 72.06 122 GLY A CA 1
ATOM 925 C C . GLY A 1 122 ? 7.619 -14.802 -5.268 1.00 72.06 122 GLY A C 1
ATOM 926 O O . GLY A 1 122 ? 7.070 -14.448 -4.223 1.00 72.06 122 GLY A O 1
ATOM 927 N N . LEU A 1 123 ? 7.729 -13.971 -6.311 1.00 77.88 123 LEU A N 1
ATOM 928 C CA . LEU A 1 123 ? 7.160 -12.614 -6.311 1.00 77.88 123 LEU A CA 1
ATOM 929 C C . LEU A 1 123 ? 5.622 -12.614 -6.319 1.00 77.88 123 LEU A C 1
ATOM 931 O O . LEU A 1 123 ? 5.015 -11.849 -5.566 1.00 77.88 123 LEU A O 1
ATOM 935 N N . LYS A 1 124 ? 4.986 -13.485 -7.115 1.00 82.44 124 LYS A N 1
ATOM 936 C CA . LYS A 1 124 ? 3.519 -13.630 -7.154 1.00 82.44 124 LYS A CA 1
ATOM 937 C C . LYS A 1 124 ? 2.961 -14.077 -5.805 1.00 82.44 124 LYS A C 1
ATOM 939 O O . LYS A 1 124 ? 2.011 -13.477 -5.306 1.00 82.44 124 LYS A O 1
ATOM 944 N N . LEU A 1 125 ? 3.592 -15.072 -5.182 1.00 82.94 125 LEU A N 1
ATOM 945 C CA . LEU A 1 125 ? 3.185 -15.595 -3.877 1.00 82.94 125 LEU A CA 1
ATOM 946 C C . LEU A 1 125 ? 3.277 -14.545 -2.771 1.00 82.94 125 LEU A C 1
ATOM 948 O O . LEU A 1 125 ? 2.351 -14.412 -1.970 1.00 82.94 125 LEU A O 1
ATOM 952 N N . LYS A 1 126 ? 4.355 -13.754 -2.755 1.00 81.75 126 LYS A N 1
ATOM 953 C CA . LYS A 1 126 ? 4.520 -12.650 -1.797 1.00 81.75 126 LYS A CA 1
ATOM 954 C C . LYS A 1 126 ? 3.424 -11.594 -1.944 1.00 81.75 126 LYS A C 1
ATOM 956 O O . LYS A 1 126 ? 2.890 -11.136 -0.936 1.00 81.75 126 LYS A O 1
ATOM 961 N N . LEU A 1 127 ? 3.060 -11.244 -3.179 1.00 84.81 127 LEU A N 1
ATOM 962 C CA . LEU A 1 127 ? 2.000 -10.272 -3.447 1.00 84.81 127 LEU A CA 1
ATOM 963 C C . LEU A 1 127 ? 0.631 -10.780 -2.976 1.00 84.81 127 LEU A C 1
ATOM 965 O O . LEU A 1 127 ? -0.059 -10.082 -2.236 1.00 84.81 127 LEU A O 1
ATOM 969 N N . ILE A 1 128 ? 0.248 -12.005 -3.353 1.00 86.81 128 ILE A N 1
ATOM 970 C CA . ILE A 1 128 ? -1.046 -12.568 -2.945 1.00 86.81 128 ILE A CA 1
ATOM 971 C C . ILE A 1 128 ? -1.117 -12.753 -1.425 1.00 86.81 128 ILE A C 1
ATOM 973 O O . ILE A 1 128 ? -2.141 -12.440 -0.823 1.00 86.81 128 ILE A O 1
ATOM 977 N N . SER A 1 129 ? -0.024 -13.179 -0.785 1.00 86.38 129 SER A N 1
ATOM 978 C CA . SER A 1 129 ? 0.043 -13.286 0.676 1.00 86.38 129 SER A CA 1
ATOM 979 C C . SER A 1 129 ? -0.197 -11.942 1.372 1.00 86.38 129 SER A C 1
ATOM 981 O O . SER A 1 129 ? -0.861 -11.913 2.406 1.00 86.38 129 SER A O 1
ATOM 983 N N . SER A 1 130 ? 0.320 -10.839 0.820 1.00 86.56 130 SER A N 1
ATOM 984 C CA . SER A 1 130 ? 0.092 -9.489 1.352 1.00 86.56 130 SER A CA 1
ATOM 985 C C . SER A 1 130 ? -1.373 -9.067 1.197 1.00 86.56 130 SER A C 1
ATOM 987 O O . SER A 1 130 ? -1.985 -8.643 2.173 1.00 86.56 130 SER A O 1
ATOM 989 N N . ILE A 1 131 ? -1.981 -9.288 0.026 1.00 87.25 131 ILE A N 1
ATOM 990 C CA . ILE A 1 131 ? -3.399 -8.965 -0.224 1.00 87.25 131 ILE A CA 1
ATOM 991 C C . ILE A 1 131 ? -4.325 -9.756 0.712 1.00 87.25 131 ILE A C 1
ATOM 993 O O . ILE A 1 131 ? -5.239 -9.190 1.316 1.00 87.25 131 ILE A O 1
ATOM 997 N N . VAL A 1 132 ? -4.075 -11.060 0.876 1.00 93.88 132 VAL A N 1
ATOM 998 C CA . VAL A 1 132 ? -4.844 -11.914 1.794 1.00 93.88 132 VAL A CA 1
ATOM 999 C C . VAL A 1 132 ? -4.720 -11.404 3.231 1.00 93.88 132 VAL A C 1
ATOM 1001 O O . VAL A 1 132 ? -5.742 -11.258 3.903 1.00 93.88 132 VAL A O 1
ATOM 1004 N N . ALA A 1 133 ? -3.512 -11.057 3.685 1.00 86.25 133 ALA A N 1
ATOM 1005 C CA . ALA A 1 133 ? -3.290 -10.517 5.026 1.00 86.25 133 ALA A CA 1
ATOM 1006 C C . ALA A 1 133 ? -4.028 -9.186 5.252 1.00 86.25 133 ALA A C 1
ATOM 1008 O O . ALA A 1 133 ? -4.744 -9.045 6.241 1.00 86.25 133 ALA A O 1
ATOM 1009 N N . ILE A 1 134 ? -3.934 -8.241 4.313 1.00 86.50 134 ILE A N 1
ATOM 1010 C CA . ILE A 1 134 ? -4.627 -6.944 4.396 1.00 86.50 134 ILE A CA 1
ATOM 1011 C C . ILE A 1 134 ? -6.150 -7.140 4.455 1.00 86.50 134 ILE A C 1
ATOM 1013 O O . ILE A 1 134 ? -6.827 -6.521 5.277 1.00 86.50 134 ILE A O 1
ATOM 1017 N N . SER A 1 135 ? -6.704 -8.042 3.637 1.00 92.44 135 SER A N 1
ATOM 1018 C CA . SER A 1 135 ? -8.144 -8.333 3.664 1.00 92.44 135 SER A CA 1
ATOM 1019 C C . SER A 1 135 ? -8.608 -8.976 4.979 1.00 92.44 135 SER A C 1
ATOM 1021 O O . SER A 1 135 ? -9.695 -8.658 5.456 1.00 92.44 135 SER A O 1
ATOM 1023 N N . ALA A 1 136 ? -7.777 -9.816 5.610 1.00 91.69 136 ALA A N 1
ATOM 1024 C CA . ALA A 1 136 ? -8.075 -10.405 6.918 1.00 91.69 136 ALA A CA 1
ATOM 1025 C C . ALA A 1 136 ? -8.185 -9.326 8.004 1.00 91.69 136 ALA A C 1
ATOM 1027 O O . ALA A 1 136 ? -9.072 -9.376 8.852 1.00 91.69 136 ALA A O 1
ATOM 1028 N N . ILE A 1 137 ? -7.305 -8.324 7.950 1.00 87.44 137 ILE A N 1
ATOM 1029 C CA . ILE A 1 137 ? -7.289 -7.193 8.882 1.00 87.44 137 ILE A CA 1
ATOM 1030 C C . ILE A 1 137 ? -8.559 -6.348 8.730 1.00 87.44 137 ILE A C 1
ATOM 1032 O O . ILE A 1 137 ? -9.167 -5.955 9.724 1.00 87.44 137 ILE A O 1
ATOM 1036 N N . GLN A 1 138 ? -8.997 -6.099 7.494 1.00 85.38 138 GLN A N 1
ATOM 1037 C CA . GLN A 1 138 ? -10.238 -5.366 7.217 1.00 85.38 138 GLN A CA 1
ATOM 1038 C C . GLN A 1 138 ? -11.476 -6.131 7.693 1.00 85.38 138 GLN A C 1
ATOM 1040 O O . GLN A 1 138 ? -12.378 -5.538 8.281 1.00 85.38 138 GLN A O 1
ATOM 1045 N N . LEU A 1 139 ? -11.501 -7.450 7.495 1.00 91.94 139 LEU A N 1
ATOM 1046 C CA . LEU A 1 139 ? -12.566 -8.292 8.024 1.00 91.94 139 LEU A CA 1
ATOM 1047 C C . LEU A 1 139 ? -12.577 -8.282 9.560 1.00 91.94 139 LEU A C 1
ATOM 1049 O O . LEU A 1 139 ? -13.639 -8.144 10.162 1.00 91.94 139 LEU A O 1
ATOM 1053 N N . LEU A 1 140 ? -11.405 -8.364 10.198 1.00 89.12 140 LEU A N 1
ATOM 1054 C CA . LEU A 1 140 ? -11.287 -8.268 11.651 1.00 89.12 140 LEU A CA 1
ATOM 1055 C C . LEU A 1 140 ? -11.791 -6.911 12.160 1.00 89.12 140 LEU A C 1
ATOM 1057 O O . LEU A 1 140 ? -12.526 -6.878 13.140 1.00 89.12 140 LEU A O 1
ATOM 1061 N N . LYS A 1 141 ? -11.480 -5.808 11.464 1.00 81.00 141 LYS A N 1
ATOM 1062 C CA . LYS A 1 141 ? -12.024 -4.473 11.767 1.00 81.00 141 LYS A CA 1
ATOM 1063 C C . LYS A 1 141 ? -13.545 -4.460 11.760 1.00 81.00 141 LYS A C 1
ATOM 1065 O O . LYS A 1 141 ? -14.156 -4.033 12.735 1.00 81.00 141 LYS A O 1
ATOM 1070 N N . ALA A 1 142 ? -14.133 -4.924 10.662 1.00 86.31 142 ALA A N 1
ATOM 1071 C CA . ALA A 1 142 ? -15.579 -4.972 10.489 1.00 86.31 142 ALA A CA 1
ATOM 1072 C C . ALA A 1 142 ? -16.246 -5.833 11.572 1.00 86.31 142 ALA A C 1
ATOM 1074 O O . ALA A 1 142 ? -17.311 -5.497 12.078 1.00 86.3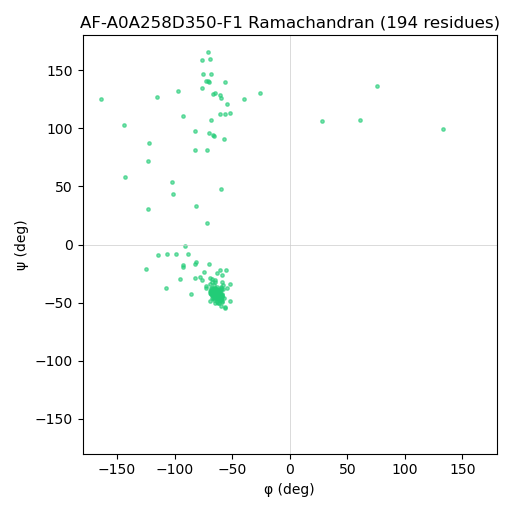1 142 ALA A O 1
ATOM 1075 N N . PHE A 1 143 ? -15.587 -6.923 11.970 1.00 89.12 143 PHE A N 1
ATOM 1076 C CA . PHE A 1 143 ? -16.062 -7.793 13.036 1.00 89.12 143 PHE A CA 1
ATOM 1077 C C . PHE A 1 143 ? -15.927 -7.169 14.434 1.00 89.12 143 PHE A C 1
ATOM 1079 O O . PHE A 1 143 ? -16.808 -7.342 15.272 1.00 89.12 143 PHE A O 1
ATOM 1086 N N . MET A 1 144 ? -14.854 -6.424 14.709 1.00 86.38 144 MET A N 1
ATOM 1087 C CA . MET A 1 144 ? -14.694 -5.724 15.990 1.00 86.38 144 MET A CA 1
ATOM 1088 C C . MET A 1 144 ? -15.711 -4.587 16.158 1.00 86.38 144 MET A C 1
ATOM 1090 O O . MET A 1 144 ? -16.146 -4.331 17.279 1.00 86.38 144 MET A O 1
ATOM 1094 N N . ASP A 1 145 ? -16.149 -3.970 15.058 1.00 85.38 145 ASP A N 1
ATOM 1095 C CA . ASP A 1 145 ? -17.255 -3.008 15.023 1.00 85.38 145 ASP A CA 1
ATOM 1096 C C . ASP A 1 145 ? -18.563 -3.638 14.503 1.00 85.38 145 ASP A C 1
ATOM 1098 O O . ASP A 1 145 ? -19.291 -3.060 13.696 1.00 85.38 145 ASP A O 1
ATOM 1102 N N . VAL A 1 146 ? -18.893 -4.851 14.963 1.00 88.81 146 VAL A N 1
ATOM 1103 C CA . VAL A 1 146 ? -20.099 -5.582 14.514 1.00 88.81 146 VAL A CA 1
ATOM 1104 C C . VAL A 1 146 ? -21.410 -4.846 14.813 1.00 88.81 146 VAL A C 1
ATOM 1106 O O . VAL A 1 146 ? -22.428 -5.110 14.189 1.00 88.81 146 VAL A O 1
ATOM 1109 N N . LYS A 1 147 ? -21.411 -3.918 15.779 1.00 87.44 147 LYS A N 1
ATOM 1110 C CA . LYS A 1 147 ? -22.592 -3.097 16.085 1.00 87.44 147 LYS A CA 1
ATOM 1111 C C . LYS A 1 147 ? -22.727 -1.889 15.153 1.00 87.44 147 LYS A C 1
ATOM 1113 O O . LYS A 1 147 ? -23.850 -1.434 14.950 1.00 87.44 147 LYS A O 1
ATOM 1118 N N . GLY A 1 148 ? -21.617 -1.363 14.631 1.00 83.81 148 GLY A N 1
ATOM 1119 C CA . GLY A 1 148 ? -21.585 -0.253 13.674 1.00 83.81 148 GLY A CA 1
ATOM 1120 C C . GLY A 1 148 ? -21.574 -0.696 12.208 1.00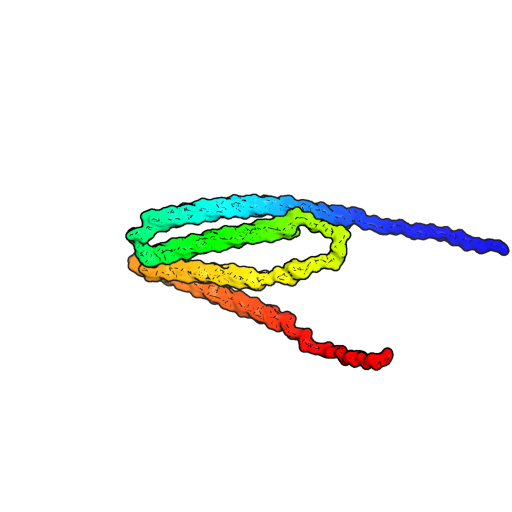 83.81 148 GLY A C 1
ATOM 1121 O O . GLY A 1 148 ? -21.954 0.073 11.326 1.00 83.81 148 GLY A O 1
ATOM 1122 N N . THR A 1 149 ? -21.201 -1.947 11.940 1.00 86.94 149 THR A N 1
ATOM 1123 C CA . THR A 1 149 ? -21.142 -2.533 10.598 1.00 86.94 149 THR A CA 1
ATOM 1124 C C . THR A 1 149 ? -22.413 -3.320 10.301 1.00 86.94 149 THR A C 1
ATOM 1126 O O . THR A 1 149 ? -22.839 -4.141 11.108 1.00 86.94 149 THR A O 1
ATOM 1129 N N . SER A 1 150 ? -23.024 -3.110 9.131 1.00 93.06 150 SER A N 1
ATOM 1130 C CA . SER A 1 150 ? -24.222 -3.870 8.766 1.00 93.06 150 SER A CA 1
ATOM 1131 C C . SER A 1 150 ? -23.895 -5.345 8.510 1.00 93.06 150 SER A C 1
ATOM 1133 O O . SER A 1 150 ? -22.849 -5.666 7.941 1.00 93.06 150 SER A O 1
ATOM 1135 N N . ASP A 1 151 ? -24.825 -6.248 8.836 1.00 93.50 151 ASP A N 1
ATOM 1136 C CA . ASP A 1 151 ? -24.686 -7.687 8.558 1.00 93.50 151 ASP A CA 1
ATOM 1137 C C . ASP A 1 151 ? -24.343 -7.966 7.087 1.00 93.50 151 ASP A C 1
ATOM 1139 O O . ASP A 1 151 ? -23.593 -8.891 6.771 1.00 93.50 151 ASP A O 1
ATOM 1143 N N . ARG A 1 152 ? -24.870 -7.140 6.172 1.00 93.38 152 ARG A N 1
ATOM 1144 C CA . ARG A 1 152 ? -24.583 -7.244 4.740 1.00 93.38 152 ARG A CA 1
ATOM 1145 C C . ARG A 1 152 ? -23.129 -6.910 4.426 1.00 93.38 152 ARG A C 1
ATOM 1147 O O . ARG A 1 152 ? -22.514 -7.630 3.642 1.00 93.38 152 ARG A O 1
ATOM 1154 N N . ASP A 1 153 ? -22.590 -5.849 5.012 1.00 89.81 153 ASP A N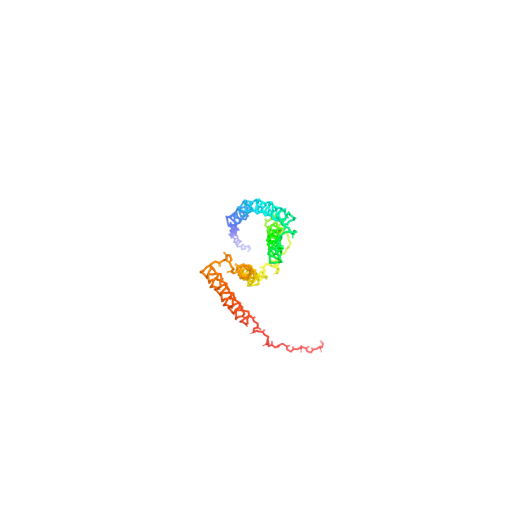 1
ATOM 1155 C CA . ASP A 1 153 ? -21.199 -5.449 4.785 1.00 89.81 153 ASP A CA 1
ATOM 1156 C C . ASP A 1 153 ? -20.243 -6.472 5.397 1.00 89.81 153 ASP A C 1
ATOM 1158 O O . ASP A 1 153 ? -19.281 -6.883 4.750 1.00 89.81 153 ASP A O 1
ATOM 1162 N N . LEU A 1 154 ? -20.560 -6.970 6.597 1.00 94.12 154 LEU A N 1
ATOM 1163 C CA . LEU A 1 154 ? -19.793 -8.028 7.249 1.00 94.12 154 LEU A CA 1
ATOM 1164 C C . LEU A 1 154 ? -19.766 -9.307 6.398 1.00 94.12 154 LEU A C 1
ATOM 1166 O O . LEU A 1 154 ? -18.699 -9.881 6.181 1.00 94.12 154 LEU A O 1
ATOM 1170 N N . MET A 1 155 ? -20.913 -9.712 5.842 1.00 95.69 155 MET A N 1
ATOM 1171 C CA . MET A 1 155 ? -20.986 -10.818 4.884 1.00 95.69 155 MET A CA 1
ATOM 1172 C C . MET A 1 155 ? -20.081 -10.589 3.672 1.00 95.69 155 MET A C 1
ATOM 1174 O O . MET A 1 155 ? -19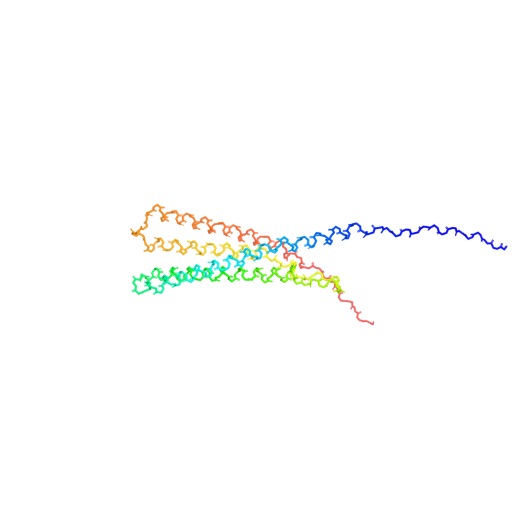.357 -11.500 3.273 1.00 95.69 155 MET A O 1
ATOM 1178 N N . TRP A 1 156 ? -20.098 -9.392 3.080 1.00 96.06 156 TRP A N 1
ATOM 1179 C CA . TRP A 1 156 ? -19.264 -9.093 1.916 1.00 96.06 156 TRP A CA 1
ATOM 1180 C C . TRP A 1 156 ? -17.773 -9.108 2.246 1.00 96.06 156 TRP A C 1
ATOM 1182 O O . TRP A 1 156 ? -17.000 -9.646 1.453 1.00 96.06 156 TRP A O 1
ATOM 1192 N N . TYR A 1 157 ? -17.364 -8.619 3.419 1.00 93.19 157 TYR A N 1
ATOM 1193 C CA . TYR A 1 157 ? -15.978 -8.753 3.869 1.00 93.19 157 TYR A CA 1
ATOM 1194 C C . TYR A 1 157 ? -15.563 -10.223 4.000 1.00 93.19 157 TYR A C 1
ATOM 1196 O O . TYR A 1 157 ? -14.481 -10.589 3.538 1.00 93.19 157 TYR A O 1
ATOM 1204 N N . VAL A 1 158 ? -16.426 -11.085 4.557 1.00 97.06 158 VAL A N 1
ATOM 1205 C CA . VAL A 1 158 ? -16.157 -12.531 4.654 1.00 97.06 158 VAL A CA 1
ATOM 1206 C C . VAL A 1 158 ? -16.041 -13.151 3.263 1.00 97.06 158 VAL A C 1
ATOM 1208 O O . VAL A 1 158 ? -15.066 -13.845 2.981 1.00 97.06 158 VAL A O 1
ATOM 1211 N N . VAL A 1 159 ? -17.002 -12.883 2.375 1.00 97.38 159 VAL A N 1
ATOM 1212 C CA . VAL A 1 159 ? -17.026 -13.438 1.013 1.00 97.38 159 VAL A CA 1
ATOM 1213 C C . VAL A 1 159 ? -15.770 -13.042 0.241 1.00 97.38 159 VAL A C 1
ATOM 1215 O O . VAL A 1 159 ? -15.102 -13.908 -0.323 1.00 97.38 159 VAL A O 1
ATOM 1218 N N . VAL A 1 160 ? -15.408 -11.758 0.247 1.00 94.69 160 VAL A N 1
ATOM 1219 C CA . VAL A 1 160 ? -14.216 -11.262 -0.455 1.00 94.69 160 VAL A CA 1
ATOM 1220 C C . VAL A 1 160 ? -12.942 -11.869 0.129 1.00 94.69 160 VAL A C 1
ATOM 1222 O O . VAL A 1 160 ? -12.080 -12.317 -0.629 1.00 94.69 160 VAL 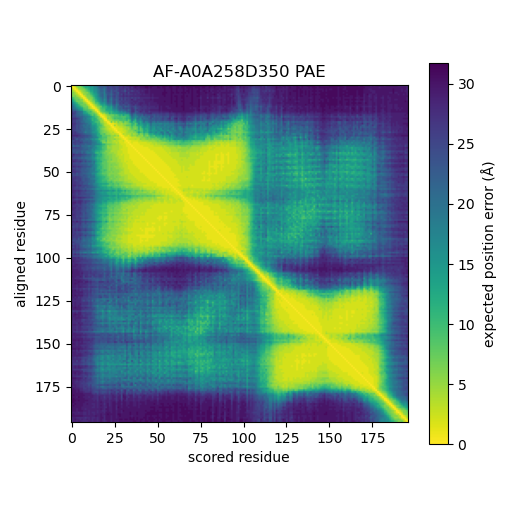A O 1
ATOM 1225 N N . HIS A 1 161 ? -12.830 -11.952 1.458 1.00 96.25 161 HIS A N 1
ATOM 1226 C CA . HIS A 1 161 ? -11.669 -12.563 2.100 1.00 96.25 161 HIS A CA 1
ATOM 1227 C C . HIS A 1 161 ? -11.506 -14.033 1.693 1.00 96.25 161 HIS A C 1
ATOM 1229 O O . HIS A 1 161 ? -10.417 -14.451 1.296 1.00 96.25 161 HIS A O 1
ATOM 1235 N N . ILE A 1 162 ? -12.595 -14.806 1.698 1.00 97.62 162 ILE A N 1
ATOM 1236 C CA . ILE A 1 162 ? -12.579 -16.204 1.257 1.00 97.62 162 ILE A CA 1
ATOM 1237 C C . ILE A 1 162 ? -12.174 -16.319 -0.218 1.00 97.62 162 ILE A C 1
ATOM 1239 O O . ILE A 1 162 ? -11.362 -17.181 -0.553 1.00 97.62 162 ILE A O 1
ATOM 1243 N N . VAL A 1 163 ? -12.657 -15.438 -1.099 1.00 96.88 163 VAL A N 1
ATOM 1244 C CA . VAL A 1 163 ? -12.237 -15.417 -2.512 1.00 96.88 163 VAL A CA 1
ATOM 1245 C C . VAL A 1 163 ? -10.730 -15.186 -2.643 1.00 96.88 163 VAL A C 1
ATOM 1247 O O . VAL A 1 163 ? -10.076 -15.886 -3.421 1.00 96.88 163 VAL A O 1
ATOM 1250 N N . PHE A 1 164 ? -10.148 -14.262 -1.876 1.00 94.88 164 PHE A N 1
ATOM 1251 C CA . PHE A 1 164 ? -8.701 -14.031 -1.892 1.00 94.88 164 PHE A CA 1
ATOM 1252 C C . PHE A 1 164 ? -7.907 -15.215 -1.340 1.00 94.88 164 PHE A C 1
ATOM 1254 O O . PHE A 1 164 ? -6.920 -15.613 -1.960 1.00 94.88 164 PHE A O 1
ATOM 1261 N N . VAL A 1 165 ? -8.350 -15.820 -0.233 1.00 95.38 165 VAL A N 1
ATOM 1262 C CA . VAL A 1 165 ? -7.715 -17.018 0.340 1.00 95.38 165 VAL A CA 1
ATOM 1263 C C . VAL A 1 165 ? -7.718 -18.163 -0.672 1.00 95.38 165 VAL A C 1
ATOM 1265 O O . VAL A 1 165 ? -6.673 -18.761 -0.925 1.00 95.38 165 VAL A O 1
ATOM 1268 N N . LEU A 1 166 ? -8.864 -18.438 -1.301 1.00 96.50 166 LEU A N 1
ATOM 1269 C CA . LEU A 1 166 ? -8.986 -19.492 -2.309 1.00 96.50 166 LEU A CA 1
ATOM 1270 C C . LEU A 1 166 ? -8.125 -19.201 -3.543 1.00 96.50 166 LEU A C 1
ATOM 1272 O O . LEU A 1 166 ? -7.426 -20.091 -4.022 1.00 96.50 166 LEU A O 1
ATOM 1276 N N . SER A 1 167 ? -8.120 -17.957 -4.023 1.00 92.31 167 SER A N 1
ATOM 1277 C CA . SER A 1 167 ? -7.287 -17.545 -5.161 1.00 92.31 167 SER A CA 1
ATOM 1278 C C . SER A 1 167 ? -5.797 -17.733 -4.864 1.00 92.31 167 SER A C 1
ATOM 1280 O O . SER A 1 167 ? -5.057 -18.256 -5.699 1.00 92.31 167 SER A O 1
ATOM 1282 N N . GLY A 1 168 ? -5.356 -17.369 -3.656 1.00 91.06 168 GLY A N 1
ATOM 1283 C CA . GLY A 1 168 ? -3.981 -17.582 -3.212 1.00 91.06 168 GLY A CA 1
ATOM 1284 C C . GLY A 1 168 ? -3.616 -19.048 -3.051 1.00 91.06 168 GLY A C 1
ATOM 1285 O O . GLY A 1 168 ? -2.521 -19.441 -3.448 1.00 91.06 168 GLY A O 1
ATOM 1286 N N . LEU A 1 169 ? -4.539 -19.873 -2.558 1.00 92.00 169 LEU A N 1
ATOM 1287 C CA . LEU A 1 169 ? -4.331 -21.313 -2.438 1.00 92.00 169 LEU A CA 1
ATOM 1288 C C . LEU A 1 169 ? -4.152 -21.971 -3.814 1.00 92.00 169 LEU A C 1
ATOM 1290 O O . LEU A 1 169 ? -3.218 -22.746 -4.008 1.00 92.00 169 LEU A O 1
ATOM 1294 N N . VAL A 1 170 ? -5.010 -21.631 -4.783 1.00 92.75 170 VAL A N 1
ATOM 1295 C CA . VAL A 1 170 ? -4.925 -22.143 -6.162 1.00 92.75 170 VAL A CA 1
ATOM 1296 C C . VAL A 1 170 ? -3.613 -21.721 -6.822 1.00 92.75 170 VAL A C 1
ATOM 1298 O O . VAL A 1 170 ? -2.962 -22.537 -7.480 1.00 92.75 170 VAL A O 1
ATOM 1301 N N . MET A 1 171 ? -3.190 -20.471 -6.623 1.00 88.25 171 MET A N 1
ATOM 1302 C CA . MET A 1 171 ? -1.920 -19.980 -7.154 1.00 88.25 171 MET A CA 1
ATOM 1303 C C . MET A 1 171 ? -0.725 -20.697 -6.514 1.00 88.25 171 MET A C 1
ATOM 1305 O O . MET A 1 171 ? 0.123 -21.208 -7.238 1.00 88.25 171 MET A O 1
ATOM 1309 N N . ALA A 1 172 ? -0.692 -20.820 -5.184 1.00 87.50 172 ALA A N 1
ATOM 1310 C CA . ALA A 1 172 ? 0.361 -21.548 -4.472 1.00 87.50 172 ALA A CA 1
ATOM 1311 C C . ALA A 1 172 ? 0.445 -23.018 -4.886 1.00 87.50 172 ALA A C 1
ATOM 1313 O O . ALA A 1 172 ? 1.536 -23.571 -5.019 1.00 87.50 172 ALA A O 1
ATOM 1314 N N . TRP A 1 173 ? -0.701 -23.646 -5.132 1.00 89.94 173 TRP A N 1
ATOM 1315 C CA . TRP A 1 173 ? -0.757 -25.014 -5.622 1.00 89.94 173 TRP A CA 1
ATOM 1316 C C . TRP A 1 173 ? -0.203 -25.144 -7.048 1.00 89.94 173 TRP A C 1
ATOM 1318 O O . TRP A 1 173 ? 0.637 -26.007 -7.301 1.00 89.94 173 TRP A O 1
ATOM 1328 N N . THR A 1 174 ? -0.602 -24.251 -7.958 1.00 86.56 174 THR A N 1
ATOM 1329 C CA . THR A 1 174 ? -0.108 -24.219 -9.350 1.00 86.56 174 THR A CA 1
ATOM 1330 C C . THR A 1 174 ? 1.403 -23.989 -9.408 1.00 86.56 174 THR A C 1
ATOM 1332 O O . THR A 1 174 ? 2.122 -24.665 -10.150 1.00 86.56 174 THR A O 1
ATOM 1335 N N . ASP A 1 175 ? 1.895 -23.066 -8.584 1.00 83.19 175 ASP A N 1
ATOM 1336 C CA . ASP A 1 175 ? 3.312 -22.734 -8.483 1.00 83.19 175 ASP A CA 1
ATOM 1337 C C . ASP A 1 175 ? 4.126 -23.909 -7.916 1.00 83.19 175 ASP A C 1
ATOM 1339 O O . ASP A 1 175 ? 5.188 -24.240 -8.447 1.00 83.19 175 ASP A O 1
ATOM 1343 N N . ARG A 1 176 ? 3.600 -24.623 -6.910 1.00 82.44 176 ARG A N 1
ATOM 1344 C CA . ARG A 1 176 ? 4.238 -25.830 -6.362 1.00 82.44 176 ARG A CA 1
ATOM 1345 C C . ARG A 1 176 ? 4.378 -26.942 -7.405 1.00 82.44 176 ARG A C 1
ATOM 1347 O O . ARG A 1 176 ? 5.460 -27.509 -7.540 1.00 82.44 176 ARG A O 1
ATOM 1354 N N . ILE A 1 177 ? 3.311 -27.237 -8.149 1.00 82.44 177 ILE A N 1
ATOM 1355 C CA . ILE A 1 177 ? 3.332 -28.276 -9.195 1.00 82.44 177 ILE A CA 1
ATOM 1356 C C . ILE A 1 177 ? 4.343 -27.914 -10.292 1.00 82.44 177 ILE A C 1
ATOM 1358 O O . ILE A 1 177 ? 5.079 -28.770 -10.782 1.00 82.44 177 ILE A O 1
ATOM 1362 N N . SER A 1 178 ? 4.423 -26.630 -10.645 1.00 75.56 178 SER A N 1
ATOM 1363 C CA . SER A 1 178 ? 5.372 -26.130 -11.645 1.00 75.56 178 SER A CA 1
ATOM 1364 C C . SER A 1 178 ? 6.832 -26.229 -11.174 1.00 75.56 178 SER A C 1
ATOM 1366 O O . SER A 1 178 ? 7.723 -26.481 -11.985 1.00 75.56 178 SER A O 1
ATOM 1368 N N . GLY A 1 179 ? 7.086 -26.082 -9.868 1.00 63.12 179 GLY A N 1
ATOM 1369 C CA . GLY A 1 179 ? 8.410 -26.264 -9.262 1.00 63.12 179 GLY A CA 1
ATOM 1370 C C . GLY A 1 179 ? 8.862 -27.728 -9.179 1.00 63.12 179 GLY A C 1
ATOM 1371 O O . GLY A 1 179 ? 10.038 -28.022 -9.397 1.00 63.12 179 GLY A O 1
ATOM 1372 N N . GLU A 1 180 ? 7.940 -28.663 -8.931 1.00 57.50 180 GLU A N 1
ATOM 1373 C CA . GLU A 1 180 ? 8.236 -30.104 -8.846 1.00 57.50 180 GLU A CA 1
ATOM 1374 C C . GLU A 1 180 ? 8.614 -30.710 -10.220 1.00 57.50 180 GLU A C 1
ATOM 1376 O O . GLU A 1 180 ? 9.450 -31.613 -10.288 1.00 57.50 180 GLU A O 1
ATOM 1381 N N . ALA A 1 181 ? 8.112 -30.159 -11.333 1.00 52.72 181 ALA A N 1
ATOM 1382 C CA . ALA A 1 181 ? 8.445 -30.613 -12.691 1.00 52.72 181 ALA A CA 1
ATOM 1383 C C . ALA A 1 181 ? 9.890 -30.291 -13.144 1.00 52.72 181 ALA A C 1
ATOM 1385 O O . ALA A 1 181 ? 10.386 -30.901 -14.093 1.00 52.72 181 ALA A O 1
ATOM 1386 N N . SER A 1 182 ? 10.589 -29.369 -12.467 1.00 49.47 182 SER A N 1
ATOM 1387 C CA . SER A 1 182 ? 11.960 -28.948 -12.818 1.00 49.47 182 SER A CA 1
ATOM 1388 C C . SER A 1 182 ? 13.059 -29.634 -11.976 1.00 49.47 182 SER A C 1
ATOM 1390 O O . SER A 1 182 ? 14.244 -29.527 -12.284 1.00 49.47 182 SER A O 1
ATOM 1392 N N . GLY A 1 183 ? 12.692 -30.390 -10.929 1.00 47.31 183 GLY A N 1
ATOM 1393 C CA . GLY A 1 183 ? 13.636 -31.036 -9.996 1.00 47.31 183 GLY A CA 1
ATOM 1394 C C . GLY A 1 183 ? 14.072 -32.468 -10.347 1.00 47.31 183 GLY A C 1
ATOM 1395 O O . GLY A 1 183 ? 14.867 -33.063 -9.624 1.00 47.31 183 GLY A O 1
ATOM 1396 N N . GLY A 1 184 ? 13.570 -33.049 -11.440 1.00 43.28 184 GLY A N 1
ATOM 1397 C CA . GLY A 1 184 ? 13.720 -34.475 -11.756 1.00 43.28 184 GLY A CA 1
ATOM 1398 C C . GLY A 1 184 ? 14.780 -34.824 -12.805 1.00 43.28 184 GLY A C 1
ATOM 1399 O O . GLY A 1 184 ? 14.449 -35.509 -13.768 1.00 43.28 184 GLY A O 1
ATOM 1400 N N . LY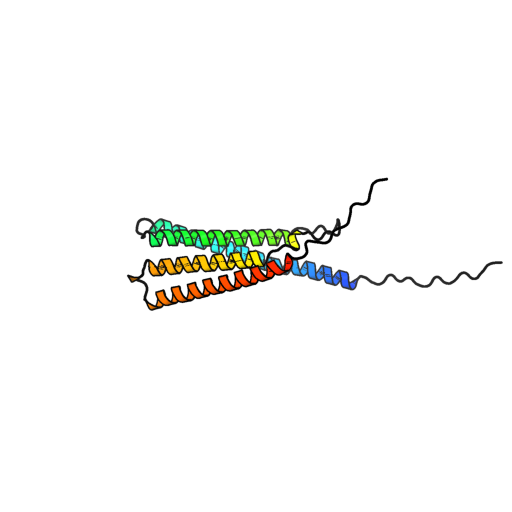S A 1 185 ? 16.040 -34.388 -12.656 1.00 46.47 185 LYS A N 1
ATOM 1401 C CA . LYS A 1 185 ? 17.195 -34.984 -13.373 1.00 46.47 185 LYS A CA 1
ATOM 1402 C C . LYS A 1 185 ? 18.457 -35.034 -12.506 1.00 46.47 185 LYS A C 1
ATOM 1404 O O . LYS A 1 185 ? 19.511 -34.529 -12.877 1.00 46.47 185 LYS A O 1
ATOM 1409 N N . THR A 1 186 ? 18.379 -35.702 -11.363 1.00 50.44 186 THR A N 1
ATOM 1410 C CA . THR A 1 186 ? 19.557 -36.303 -10.724 1.00 50.44 186 THR A CA 1
ATOM 1411 C C . THR A 1 186 ? 19.683 -37.753 -11.188 1.00 50.44 186 THR A C 1
ATOM 1413 O O . THR A 1 186 ? 18.879 -38.602 -10.818 1.00 50.44 186 THR A O 1
ATOM 1416 N N . GLY A 1 187 ? 20.714 -38.039 -11.994 1.00 47.16 187 GLY A N 1
ATOM 1417 C CA . GLY A 1 187 ? 21.271 -39.390 -12.123 1.00 47.16 187 GLY A CA 1
ATOM 1418 C C . GLY A 1 187 ? 21.519 -39.909 -13.543 1.00 47.16 187 GLY A C 1
ATOM 1419 O O . GLY A 1 187 ? 20.630 -40.497 -14.150 1.00 47.16 187 GLY A O 1
ATOM 1420 N N . LYS A 1 188 ? 22.778 -39.844 -14.004 1.00 44.09 188 LYS A N 1
ATOM 1421 C CA . LYS A 1 188 ? 23.528 -41.046 -14.425 1.00 44.09 188 LYS A CA 1
ATOM 1422 C C . LYS A 1 188 ? 25.029 -40.741 -14.515 1.00 44.09 188 LYS A C 1
ATOM 1424 O O . LYS A 1 188 ? 25.427 -39.769 -15.143 1.00 44.09 188 LYS A O 1
ATOM 1429 N N . GLY A 1 189 ? 25.819 -41.544 -13.804 1.00 50.59 189 GLY A N 1
ATOM 1430 C CA . GLY A 1 189 ? 27.228 -41.302 -13.507 1.00 50.59 189 GLY A CA 1
ATOM 1431 C C . GLY A 1 189 ? 28.199 -41.434 -14.679 1.00 50.59 189 GLY A C 1
ATOM 1432 O O . GLY A 1 189 ? 27.900 -42.041 -15.704 1.00 50.59 189 GLY A O 1
ATOM 1433 N N . ALA A 1 190 ? 29.403 -40.915 -14.451 1.00 54.62 190 ALA A N 1
ATOM 1434 C CA . ALA A 1 190 ? 30.604 -41.282 -15.183 1.00 54.62 190 ALA A CA 1
ATOM 1435 C C . ALA A 1 190 ? 31.572 -41.949 -14.187 1.00 54.62 190 ALA A C 1
ATOM 1437 O O . ALA A 1 190 ? 31.816 -41.373 -13.123 1.00 54.62 190 ALA A O 1
ATOM 1438 N N . PRO A 1 191 ? 32.085 -43.161 -14.464 1.00 59.41 191 PRO A N 1
ATOM 1439 C CA . PRO A 1 191 ? 33.082 -43.791 -13.610 1.00 59.41 191 PRO A CA 1
ATOM 1440 C C . PRO A 1 191 ? 34.419 -43.047 -13.720 1.00 59.41 191 PRO A C 1
ATOM 1442 O O . PRO A 1 191 ? 34.822 -42.624 -14.803 1.00 59.41 191 PRO A O 1
ATOM 1445 N N . ALA A 1 192 ? 35.096 -42.895 -12.582 1.00 61.38 192 ALA A N 1
ATOM 1446 C CA . ALA A 1 192 ? 36.445 -42.353 -12.501 1.00 61.38 192 ALA A CA 1
ATOM 1447 C C . ALA A 1 192 ? 37.421 -43.228 -13.307 1.00 61.38 192 ALA A C 1
ATOM 1449 O O . ALA A 1 192 ? 37.459 -44.447 -13.131 1.00 61.38 192 ALA A O 1
ATOM 1450 N N . ALA A 1 193 ? 38.198 -42.603 -14.192 1.00 66.06 193 ALA A N 1
ATOM 1451 C CA . ALA A 1 193 ? 39.275 -43.269 -14.914 1.00 66.06 193 ALA A CA 1
ATOM 1452 C C . ALA A 1 193 ? 40.441 -43.584 -13.954 1.00 66.06 193 ALA A C 1
ATOM 1454 O O . ALA A 1 193 ? 40.747 -42.755 -13.091 1.00 66.06 193 ALA A O 1
ATOM 1455 N N . PRO A 1 194 ? 41.097 -44.752 -14.076 1.00 65.69 194 PRO A N 1
ATOM 1456 C CA . PRO A 1 194 ? 42.240 -45.084 -13.242 1.00 65.69 194 PRO A CA 1
ATOM 1457 C C . PRO A 1 194 ? 43.475 -44.276 -13.654 1.00 65.69 194 PRO A C 1
ATOM 1459 O O . PRO A 1 194 ? 43.742 -44.064 -14.835 1.00 65.69 194 PRO A O 1
ATOM 1462 N N . SER A 1 195 ? 44.223 -43.850 -12.641 1.00 64.75 195 SER A N 1
ATOM 1463 C CA . SER A 1 195 ? 45.542 -43.240 -12.754 1.00 64.75 195 SER A CA 1
ATOM 1464 C C . SER A 1 195 ? 46.568 -44.232 -13.303 1.00 64.75 195 SER A C 1
ATOM 1466 O O . SER A 1 195 ? 46.726 -45.320 -12.741 1.00 64.75 195 SER A O 1
ATOM 1468 N N . SER A 1 196 ? 47.316 -43.806 -14.314 1.00 66.38 196 SER A N 1
ATOM 1469 C CA . SER A 1 196 ? 48.627 -44.349 -14.680 1.00 66.38 196 SER A CA 1
ATOM 1470 C C . SER A 1 196 ? 49.477 -43.239 -15.267 1.00 66.38 196 SER A C 1
ATOM 1472 O O . SER A 1 196 ? 48.952 -42.580 -16.195 1.00 66.38 196 SER A O 1
#

Solvent-accessible surface area (backbone atoms only — not comparable to full-atom values): 11788 Å² total; per-residue (Å²): 134,86,81,88,80,74,82,83,74,82,80,79,77,78,83,76,60,63,69,54,52,54,52,55,51,51,56,55,48,54,46,62,63,46,51,61,54,52,52,50,49,53,53,49,44,52,51,46,50,53,50,43,52,51,51,50,53,53,42,69,76,38,57,91,79,49,51,74,67,56,51,54,50,49,52,51,52,50,49,49,48,51,50,53,45,52,50,52,51,51,50,49,53,52,48,40,58,74,62,66,46,82,80,74,89,81,72,78,99,63,85,62,68,72,75,79,61,69,54,62,59,62,53,50,51,53,51,44,54,50,53,40,51,55,39,50,52,53,36,50,51,41,58,76,38,51,90,83,39,52,73,68,57,47,49,49,39,51,52,53,37,50,50,42,48,51,52,42,51,54,50,53,49,55,48,49,58,60,55,60,74,73,68,79,80,86,84,83,89,79,82,82,77,83,89,129

Secondary structure (DSSP, 8-state):
---------------TTHHHHHHHHHHHHHHHHHHHHHHHHHHHHHHHHHHHHHHHHHHHHHTTTS-HHHHHHHHHHHHHHHHHHHHHHHHHHHHHHHHTS---TTS-S---GGGS---HHHHHHHHHHHHHHHHHHHHHHHHHTTTTS-HHHHHHHHHHHHHHHHHHHHHHHHHHHHHHTTS-------PPPPP-